Protein AF-A0A564Z7B0-F1 (afdb_monomer_lite)

pLDDT: mean 86.19, std 10.5, range [49.16, 97.81]

Radius of gyration: 35.29 Å; chains: 1; bounding box: 67×43×137 Å

Secondary structure (DSSP, 8-state):
--HHHHHHHHHHHHHHHHHHS----SSHHHHHHHHHHHHHHHHHHHHHHHHHHT---HHHHHHHHHHHHHHHHHHHHHHHHHHHHHHHTHHHHHHHHHHHHHHHHHHHTSGGGS-HHHHHH---HHHHHHHHHHHHHHHHHHHHHHHHHHHHHHHHHHHHHHHHHHHHHHHHHHHHHHH--HHHHHHHHHHHHHHHHHHHS-------

Sequence (208 aa):
MVEGLDATSIQLKDIESEVVEFNVGVSHLALDEERERYTRIRERIESIVDGLNKKETEKGRIQLETAQKLLAAATGNTETLRYLESISCLENIFTDVTKAAIVTAVGLSSEDSISQRVLESKLLTNNVKQCWNYTTQLSNLAAIHLKSAADFHIFNHEITEIRAQASQMKAVSASQIEAFSPEGQIIEASSLNDEMKVRFTPKIKLHD

Foldseek 3Di:
DVVVLVVLVVVLVVLVVVLVVLDFDQALVRLVVVLVVLVVSLVVLVVLLVVLVVDPDPSSVVSNVSSVVSNVSSVVSNVVSVVSNVVNVVVVVCVVVVVVVVVVVVCCVDPPNDDPVDVVPDDCVVVVVVVVVVVVVVVVVVVVVVVVVVVVVVVVVVVVVVVVVVVVVVVVVVVVVVVPDVVVVVVVVVVVVVVVCVVPDDPPPPDD

Organism: Hymenolepis diminuta (NCBI:txid6216)

Structure (mmCIF, N/CA/C/O backbone):
data_AF-A0A564Z7B0-F1
#
_entry.id   AF-A0A564Z7B0-F1
#
loop_
_atom_site.group_PDB
_atom_site.id
_atom_site.type_symbol
_atom_site.label_atom_id
_atom_site.label_alt_id
_atom_site.label_comp_id
_atom_site.label_asym_id
_atom_site.label_entity_id
_atom_site.label_seq_id
_atom_site.pdbx_PDB_ins_code
_atom_site.Cartn_x
_atom_site.Cartn_y
_atom_site.Cartn_z
_atom_site.occupancy
_atom_site.B_iso_or_equiv
_atom_site.auth_seq_id
_atom_site.auth_comp_id
_atom_site.auth_asym_id
_atom_site.auth_atom_id
_atom_site.pdbx_PDB_model_num
ATOM 1 N N . MET A 1 1 ? -37.364 -17.255 22.724 1.00 50.41 1 MET A N 1
ATOM 2 C CA . MET A 1 1 ? -36.789 -15.907 22.469 1.00 50.41 1 MET A CA 1
ATOM 3 C C . MET A 1 1 ? -35.343 -15.751 22.964 1.00 50.41 1 MET A C 1
ATOM 5 O O . MET A 1 1 ? -34.626 -14.941 22.396 1.00 50.41 1 MET A O 1
ATOM 9 N N . VAL A 1 2 ? -34.895 -16.525 23.967 1.00 54.31 2 VAL A N 1
ATOM 10 C CA . VAL A 1 2 ? -33.512 -16.504 24.501 1.00 54.31 2 VAL A CA 1
ATOM 11 C C . VAL A 1 2 ? -32.485 -17.135 23.540 1.00 54.31 2 VAL A C 1
ATOM 13 O O . VAL A 1 2 ? -31.392 -16.598 23.395 1.00 54.31 2 VAL A O 1
ATOM 16 N N . GLU A 1 3 ? -32.865 -18.182 22.797 1.00 58.75 3 GLU A N 1
ATOM 17 C CA . GLU A 1 3 ? -31.991 -18.884 21.830 1.00 58.75 3 GLU A CA 1
ATOM 18 C C . GLU A 1 3 ? -31.426 -17.968 20.733 1.00 58.75 3 GLU A C 1
ATOM 20 O O . GLU A 1 3 ? -30.269 -18.092 20.341 1.00 58.75 3 GLU A O 1
ATOM 25 N N . GLY A 1 4 ? -32.215 -16.991 20.275 1.00 69.12 4 GLY A N 1
ATOM 26 C CA . GLY A 1 4 ? -31.779 -16.044 19.249 1.00 69.12 4 GLY A CA 1
ATOM 27 C C . GLY A 1 4 ? -30.765 -15.010 19.743 1.00 69.12 4 GLY A C 1
ATOM 28 O O . GLY A 1 4 ? -30.085 -14.418 18.919 1.00 69.12 4 GLY A O 1
ATOM 29 N N . LEU A 1 5 ? -30.665 -14.766 21.056 1.00 72.38 5 LEU A N 1
ATOM 30 C CA . LEU A 1 5 ? -29.649 -13.875 21.632 1.00 72.38 5 LEU A CA 1
ATOM 31 C C . LEU A 1 5 ? -28.346 -14.633 21.910 1.00 72.38 5 LEU A C 1
ATOM 33 O O . LEU A 1 5 ? -27.272 -14.062 21.746 1.00 72.38 5 LEU A O 1
ATOM 37 N N . ASP A 1 6 ? -28.414 -15.911 22.288 1.00 78.88 6 ASP A N 1
ATOM 38 C CA . ASP A 1 6 ? -27.211 -16.739 22.453 1.00 78.88 6 ASP A CA 1
ATOM 39 C C . ASP A 1 6 ? -26.513 -16.991 21.111 1.00 78.88 6 ASP A C 1
ATOM 41 O O . ASP A 1 6 ? -25.294 -16.850 21.024 1.00 78.88 6 ASP A O 1
ATOM 45 N N . ALA A 1 7 ? -27.276 -17.231 20.039 1.00 82.69 7 ALA A N 1
ATOM 46 C CA . ALA A 1 7 ? -26.729 -17.327 18.685 1.00 82.69 7 ALA A CA 1
ATOM 47 C C . ALA A 1 7 ? -26.021 -16.030 18.240 1.00 82.69 7 ALA A C 1
ATOM 49 O O . ALA A 1 7 ? -24.914 -16.085 17.706 1.00 82.69 7 ALA A O 1
ATOM 50 N N . THR A 1 8 ? -26.613 -14.858 18.507 1.00 83.50 8 THR A N 1
ATOM 51 C CA . THR A 1 8 ? -25.984 -13.557 18.213 1.00 83.50 8 THR A CA 1
ATOM 52 C C . THR A 1 8 ? -24.710 -13.339 19.028 1.00 83.50 8 THR A C 1
ATOM 54 O O . THR A 1 8 ? -23.737 -12.798 18.514 1.00 83.50 8 THR A O 1
ATOM 57 N N . SER A 1 9 ? -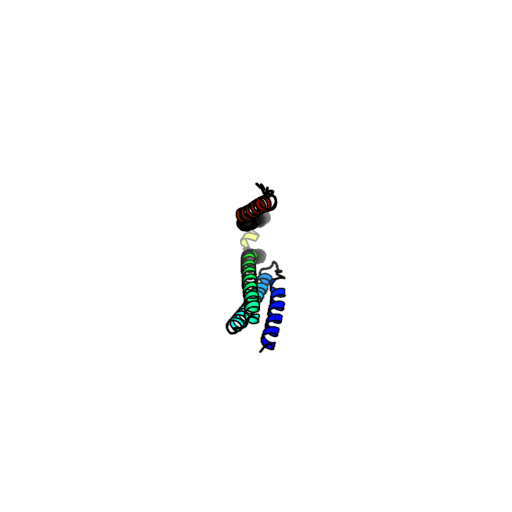24.678 -13.802 20.280 1.00 84.56 9 SER A N 1
ATOM 58 C CA . SER A 1 9 ? -23.483 -13.706 21.122 1.00 84.56 9 SER A CA 1
ATOM 59 C C . SER A 1 9 ? -22.312 -14.523 20.576 1.00 84.56 9 SER A C 1
ATOM 61 O O . SER A 1 9 ? -21.176 -14.063 20.643 1.00 84.56 9 SER A O 1
ATOM 63 N N . ILE A 1 10 ? -22.577 -15.723 20.050 1.00 87.81 10 ILE A N 1
ATOM 64 C CA . ILE A 1 10 ? -21.552 -16.575 19.431 1.00 87.81 10 ILE A CA 1
ATOM 65 C C . ILE A 1 10 ? -21.023 -15.904 18.159 1.00 87.81 10 ILE A C 1
ATOM 67 O O . ILE A 1 10 ? -19.818 -15.744 18.013 1.00 87.81 10 ILE A O 1
ATOM 71 N N . GLN A 1 11 ? -21.920 -15.409 17.300 1.00 88.12 11 GLN A N 1
ATOM 72 C CA . GLN A 1 11 ? -21.533 -14.708 16.070 1.00 88.12 11 GLN A CA 1
ATOM 73 C C . GLN A 1 11 ? -20.674 -13.466 16.332 1.00 88.12 11 GLN A C 1
ATOM 75 O O . GLN A 1 11 ? -19.705 -13.239 15.615 1.00 88.12 11 GLN A O 1
ATOM 80 N N . LEU A 1 12 ? -21.010 -12.667 17.351 1.00 89.06 12 LEU A N 1
ATOM 81 C CA . LEU A 1 12 ? -20.210 -11.497 17.725 1.00 89.06 12 LEU A CA 1
ATOM 82 C C . LEU A 1 12 ? -18.810 -11.894 18.199 1.00 89.06 12 LEU A C 1
ATOM 84 O O . LEU A 1 12 ? -17.856 -11.200 17.876 1.00 89.06 12 LEU A O 1
ATOM 88 N N . LYS A 1 13 ? -18.680 -13.015 18.914 1.00 89.12 13 LYS A N 1
ATOM 89 C CA . LYS A 1 13 ? -17.388 -13.520 19.386 1.00 89.12 13 LYS A CA 1
ATOM 90 C C . LYS A 1 13 ? -16.513 -14.045 18.244 1.00 89.12 13 LYS A C 1
ATOM 92 O O . LYS A 1 13 ? -15.308 -13.812 18.241 1.00 89.12 13 LYS A O 1
ATOM 97 N N . ASP A 1 14 ? -17.118 -14.712 17.264 1.00 88.62 14 ASP A N 1
ATOM 98 C CA . ASP A 1 14 ? -16.404 -15.152 16.061 1.00 88.62 14 ASP A CA 1
ATOM 99 C C . ASP A 1 14 ? -15.895 -13.937 15.271 1.00 88.62 14 ASP A C 1
ATOM 101 O O . ASP A 1 14 ? -14.720 -13.869 14.920 1.00 88.62 14 ASP A O 1
ATOM 105 N N . ILE A 1 15 ? -16.754 -12.930 15.073 1.00 89.00 15 ILE A N 1
ATOM 106 C CA . ILE A 1 15 ? -16.385 -11.673 14.406 1.00 89.00 15 ILE A CA 1
ATOM 107 C C . ILE A 1 15 ? -15.300 -10.924 15.186 1.00 89.00 15 ILE A C 1
ATOM 109 O O . ILE A 1 15 ? -14.385 -10.377 14.580 1.00 89.00 15 ILE A O 1
ATOM 113 N N . GLU A 1 16 ? -15.382 -10.893 16.515 1.00 89.75 16 GLU A N 1
ATOM 114 C CA . GLU A 1 16 ? -14.358 -10.287 17.366 1.00 89.75 16 GLU A CA 1
ATOM 115 C C . GLU A 1 16 ? -12.986 -10.915 17.112 1.00 89.75 16 GLU A C 1
ATOM 117 O O . GLU A 1 16 ? -12.023 -10.183 16.896 1.00 89.75 16 GLU A O 1
ATOM 122 N N . SER A 1 17 ? -12.904 -12.247 17.035 1.00 86.38 17 SER A N 1
ATOM 123 C CA . SER A 1 17 ? -11.655 -12.930 16.681 1.00 86.38 17 SER A CA 1
ATOM 124 C C . SER A 1 17 ? -11.138 -12.493 15.307 1.00 86.38 17 SER A C 1
ATOM 126 O O . SER A 1 17 ? -9.951 -12.211 15.162 1.00 86.38 17 SER A O 1
ATOM 128 N N . GLU A 1 18 ? -12.021 -12.391 14.309 1.00 85.69 18 GLU A N 1
ATOM 129 C CA . GLU A 1 18 ? -11.650 -11.992 12.946 1.00 85.69 18 GLU A CA 1
ATOM 130 C C . GLU A 1 18 ? -11.160 -10.536 12.845 1.00 85.69 18 GLU A C 1
ATOM 132 O O . GLU A 1 18 ? -10.259 -10.251 12.057 1.00 85.69 18 GLU A O 1
ATOM 137 N N . VAL A 1 19 ? -11.755 -9.619 13.615 1.00 85.44 19 VAL A N 1
ATOM 138 C CA . VAL A 1 19 ? -11.431 -8.181 13.604 1.00 85.44 19 VAL A CA 1
ATOM 139 C C . VAL A 1 19 ? -10.173 -7.878 14.422 1.00 85.44 19 VAL A C 1
ATOM 141 O O . VAL A 1 19 ? -9.421 -6.966 14.078 1.00 85.44 19 VAL A O 1
ATOM 144 N N . VAL A 1 20 ? -9.936 -8.626 15.503 1.00 80.00 20 VAL A N 1
ATOM 145 C CA . VAL A 1 20 ? -8.789 -8.416 16.401 1.00 80.00 20 VAL A CA 1
ATOM 146 C C . VAL A 1 20 ? -7.495 -8.989 15.824 1.00 80.00 20 VAL A C 1
ATOM 148 O O . VAL A 1 20 ? -6.441 -8.384 16.003 1.00 80.00 20 VAL A O 1
ATOM 151 N N . GLU A 1 21 ? -7.544 -10.107 15.096 1.00 77.81 21 GLU A N 1
ATOM 152 C CA . GLU A 1 21 ? -6.363 -10.739 14.481 1.00 77.81 21 GLU A CA 1
ATOM 153 C C . GLU A 1 21 ? -5.873 -10.000 13.215 1.00 77.81 21 GLU A C 1
ATOM 155 O O . GLU A 1 21 ? -5.394 -10.621 12.273 1.00 77.81 21 GLU A O 1
ATOM 160 N N . PHE A 1 22 ? -6.005 -8.668 13.163 1.00 76.25 22 PHE A N 1
ATOM 161 C CA . PHE A 1 22 ? -5.695 -7.829 12.002 1.00 76.25 22 PHE A CA 1
ATOM 162 C C . PHE A 1 22 ? -4.256 -8.046 11.499 1.00 76.25 22 PHE A C 1
ATOM 164 O O . PHE A 1 22 ? -3.298 -7.449 11.990 1.00 76.25 22 PHE A O 1
ATOM 171 N N . ASN A 1 23 ? -4.121 -8.916 10.500 1.00 77.12 23 ASN A N 1
ATOM 172 C CA . ASN A 1 23 ? -2.881 -9.263 9.829 1.00 77.12 23 ASN A CA 1
ATOM 173 C C . ASN A 1 23 ? -3.136 -9.201 8.327 1.00 77.12 23 ASN A C 1
ATOM 175 O O . ASN A 1 23 ? -4.092 -9.797 7.833 1.00 77.12 23 ASN A O 1
ATOM 179 N N . VAL A 1 24 ? -2.309 -8.445 7.615 1.00 81.88 24 VAL A N 1
ATOM 180 C CA . VAL A 1 24 ? -2.562 -8.086 6.220 1.00 81.88 24 VAL A CA 1
ATOM 181 C C . VAL A 1 24 ? -1.335 -8.389 5.377 1.00 81.88 24 VAL A C 1
ATOM 183 O O . VAL A 1 24 ? -0.196 -8.197 5.808 1.00 81.88 24 VAL A O 1
ATOM 186 N N . GLY A 1 25 ? -1.569 -8.892 4.167 1.00 83.50 25 GLY A N 1
ATOM 187 C CA . GLY A 1 25 ? -0.507 -9.058 3.182 1.00 83.50 25 GLY A CA 1
ATOM 188 C C . GLY A 1 25 ? 0.048 -7.710 2.717 1.00 83.50 25 GLY A C 1
ATOM 189 O O . GLY A 1 25 ? -0.529 -6.656 2.968 1.00 83.50 25 GLY A O 1
ATOM 190 N N . VAL A 1 26 ? 1.189 -7.750 2.029 1.00 84.75 26 VAL A N 1
ATOM 191 C CA . VAL A 1 26 ? 1.897 -6.535 1.582 1.00 84.75 26 VAL A CA 1
ATOM 192 C C . VAL A 1 26 ? 1.662 -6.186 0.114 1.00 84.75 26 VAL A C 1
ATOM 194 O O . VAL A 1 26 ? 1.950 -5.061 -0.279 1.00 84.75 26 VAL A O 1
ATOM 197 N N . SER A 1 27 ? 1.163 -7.131 -0.689 1.00 88.19 27 SER A N 1
ATOM 198 C CA . SER A 1 27 ? 0.889 -6.899 -2.109 1.00 88.19 27 SER A CA 1
ATOM 199 C C . SER A 1 27 ? -0.466 -6.238 -2.321 1.00 88.19 27 SER A C 1
ATOM 201 O O . SER A 1 27 ? -1.387 -6.428 -1.523 1.00 88.19 27 SER A O 1
ATOM 203 N N . HIS A 1 28 ? -0.620 -5.530 -3.441 1.00 88.25 28 HIS A N 1
ATOM 204 C CA . HIS A 1 28 ? -1.887 -4.904 -3.821 1.00 88.25 28 HIS A CA 1
ATOM 205 C C . HIS A 1 28 ? -3.040 -5.913 -3.839 1.00 88.25 28 HIS A C 1
ATOM 207 O O . HIS A 1 28 ? -4.104 -5.655 -3.287 1.00 88.25 28 HIS A O 1
ATOM 213 N N . LEU A 1 29 ? -2.810 -7.097 -4.417 1.00 88.81 29 LEU A N 1
ATOM 214 C CA . LEU A 1 29 ? -3.817 -8.158 -4.473 1.00 88.81 29 LEU A CA 1
ATOM 215 C C . LEU A 1 29 ? -4.217 -8.647 -3.074 1.00 88.81 29 LEU A C 1
ATOM 217 O O . LEU A 1 29 ? -5.402 -8.789 -2.799 1.00 88.81 29 LEU A O 1
ATOM 221 N N . ALA A 1 30 ? -3.247 -8.873 -2.183 1.00 89.50 30 ALA A N 1
ATOM 222 C CA . ALA A 1 30 ? -3.545 -9.344 -0.832 1.00 89.50 30 ALA A CA 1
ATOM 223 C C . ALA A 1 30 ? -4.321 -8.294 -0.018 1.00 89.50 30 ALA A C 1
ATOM 225 O O . ALA A 1 30 ? -5.204 -8.639 0.764 1.00 89.50 30 ALA A O 1
ATOM 226 N N . LEU A 1 31 ? -4.016 -7.007 -0.212 1.00 90.69 31 LEU A N 1
ATOM 227 C CA . LEU A 1 31 ? -4.752 -5.915 0.422 1.00 90.69 31 LEU A CA 1
ATOM 228 C C . LEU A 1 31 ? -6.179 -5.793 -0.126 1.00 90.69 31 LEU A C 1
ATOM 230 O O . LEU A 1 31 ? -7.104 -5.577 0.657 1.00 90.69 31 LEU A O 1
ATOM 234 N N . ASP A 1 32 ? -6.383 -5.974 -1.431 1.00 87.62 32 ASP A N 1
ATOM 235 C CA . ASP A 1 32 ? -7.720 -5.996 -2.034 1.00 87.62 32 ASP A CA 1
ATOM 236 C C . ASP A 1 32 ? -8.569 -7.167 -1.520 1.00 87.62 32 ASP A C 1
ATOM 238 O O . ASP A 1 32 ? -9.723 -6.968 -1.132 1.00 87.62 32 ASP A O 1
ATOM 242 N N . GLU A 1 33 ? -7.992 -8.367 -1.430 1.00 89.50 33 GLU A N 1
ATOM 243 C CA . GLU A 1 33 ? -8.661 -9.550 -0.872 1.00 89.50 33 GLU A CA 1
ATOM 244 C C . GLU A 1 33 ? -9.095 -9.322 0.588 1.00 89.50 33 GLU A C 1
ATOM 246 O O . GLU A 1 33 ? -10.242 -9.610 0.961 1.00 89.50 33 GLU A O 1
ATOM 251 N N . GLU A 1 34 ? -8.222 -8.735 1.413 1.00 90.12 34 GLU A N 1
ATOM 252 C CA . GLU A 1 34 ? -8.567 -8.381 2.792 1.00 90.12 34 GLU A CA 1
ATOM 253 C C . GLU A 1 34 ? -9.640 -7.285 2.856 1.00 90.12 34 GLU A C 1
ATOM 255 O O . GLU A 1 34 ? -10.537 -7.350 3.699 1.00 90.12 34 GLU A O 1
ATOM 260 N N . ARG A 1 35 ? -9.652 -6.306 1.944 1.00 87.88 35 ARG A N 1
ATOM 261 C CA . ARG A 1 35 ? -10.723 -5.291 1.891 1.00 87.88 35 ARG A CA 1
ATOM 262 C C . ARG A 1 35 ? -12.083 -5.897 1.572 1.00 87.88 35 ARG A C 1
ATOM 264 O O . ARG A 1 35 ? -13.082 -5.528 2.200 1.00 87.88 35 ARG A O 1
ATOM 271 N N . GLU A 1 36 ? -12.150 -6.827 0.626 1.00 89.38 36 GLU A N 1
ATOM 272 C CA . GLU A 1 36 ? -13.388 -7.550 0.321 1.00 89.38 36 GLU A CA 1
ATOM 273 C C . GLU A 1 36 ? -13.851 -8.396 1.511 1.00 89.38 36 GLU A 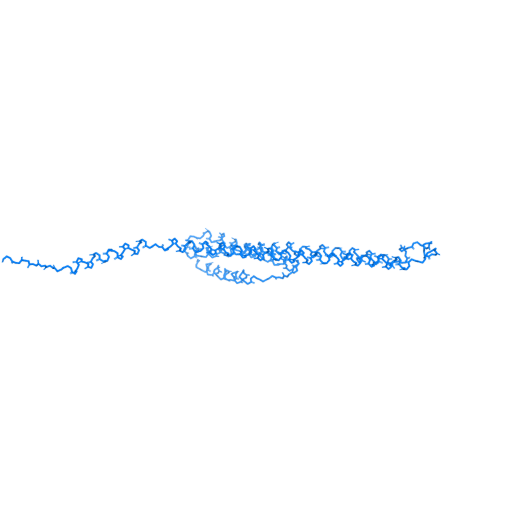C 1
ATOM 275 O O . GLU A 1 36 ? -15.047 -8.486 1.812 1.00 89.38 36 GLU A O 1
ATOM 280 N N . ARG A 1 37 ? -12.909 -9.010 2.232 1.00 89.88 37 ARG A N 1
ATOM 281 C CA . ARG A 1 37 ? -13.198 -9.722 3.478 1.00 89.88 37 ARG A CA 1
ATOM 282 C C . ARG A 1 37 ? -13.768 -8.782 4.547 1.00 89.88 37 ARG A C 1
ATOM 284 O O . ARG A 1 37 ? -14.839 -9.069 5.083 1.00 89.88 37 ARG A O 1
ATOM 291 N N . TYR A 1 38 ? -13.129 -7.643 4.807 1.00 89.81 38 TYR A N 1
ATOM 292 C CA . TYR A 1 38 ? -13.594 -6.662 5.793 1.00 89.81 38 TYR A CA 1
ATOM 293 C C . TYR A 1 38 ? -14.923 -6.001 5.410 1.00 89.81 38 TYR A C 1
ATOM 295 O O . TYR A 1 38 ? -15.730 -5.707 6.290 1.00 89.81 38 TYR A O 1
ATOM 303 N N . THR A 1 39 ? -15.210 -5.848 4.115 1.00 90.19 39 THR A N 1
ATOM 304 C CA . THR A 1 39 ? -16.525 -5.392 3.632 1.00 90.19 39 THR A CA 1
ATOM 305 C C . THR A 1 39 ? -17.626 -6.367 4.050 1.00 90.19 39 THR A C 1
ATOM 307 O O . THR A 1 39 ? -18.604 -5.955 4.673 1.00 90.19 39 THR A O 1
ATOM 310 N N . ARG A 1 40 ? -17.418 -7.674 3.833 1.00 91.12 40 ARG A N 1
ATOM 311 C CA . ARG A 1 40 ? -18.360 -8.725 4.259 1.00 91.12 40 ARG A CA 1
ATOM 312 C C . ARG A 1 40 ? -18.519 -8.793 5.779 1.00 91.12 40 ARG A C 1
ATOM 314 O O . ARG A 1 40 ? -19.625 -8.998 6.275 1.00 91.12 40 ARG A O 1
ATOM 321 N N . ILE A 1 41 ? -17.430 -8.631 6.535 1.00 91.00 41 ILE A N 1
ATOM 322 C CA . ILE A 1 41 ? -17.484 -8.585 8.006 1.00 91.00 41 ILE A CA 1
ATOM 323 C C . ILE A 1 41 ? -18.324 -7.390 8.468 1.00 91.00 41 ILE A C 1
ATOM 325 O O . ILE A 1 41 ? -19.182 -7.548 9.337 1.00 91.00 41 ILE A O 1
ATOM 329 N N . ARG A 1 42 ? -18.135 -6.213 7.863 1.00 91.88 42 ARG A N 1
ATOM 330 C CA . ARG A 1 42 ? -18.882 -5.006 8.227 1.00 91.88 42 ARG A CA 1
ATOM 331 C C . ARG A 1 42 ? -20.377 -5.156 7.956 1.00 91.88 42 ARG A C 1
ATOM 333 O O . ARG A 1 42 ? -21.170 -4.908 8.858 1.00 91.88 42 ARG A O 1
ATOM 340 N N . GLU A 1 43 ? -20.750 -5.662 6.783 1.00 92.25 43 GLU A N 1
ATOM 341 C CA . GLU A 1 43 ? -22.148 -5.955 6.431 1.00 92.25 43 GLU A CA 1
ATOM 342 C C . GLU A 1 43 ? -22.798 -6.942 7.419 1.00 92.25 43 GLU A C 1
ATOM 344 O O . GLU A 1 43 ? -23.946 -6.760 7.834 1.00 92.25 43 GLU A O 1
ATOM 349 N N . ARG A 1 44 ? -22.054 -7.969 7.865 1.00 92.31 44 ARG A N 1
ATOM 350 C CA . ARG A 1 44 ? -22.520 -8.904 8.908 1.00 92.31 44 ARG A CA 1
ATOM 351 C C . ARG A 1 44 ? -22.777 -8.187 10.236 1.00 92.31 44 ARG A C 1
ATOM 353 O O . ARG A 1 44 ? -23.808 -8.436 10.858 1.00 92.31 44 ARG A O 1
ATOM 360 N N . ILE A 1 45 ? -21.873 -7.304 10.670 1.00 91.00 45 ILE A N 1
ATOM 361 C CA . ILE A 1 45 ? -22.035 -6.534 11.915 1.00 91.00 45 ILE A CA 1
ATOM 362 C C . ILE A 1 45 ? -23.226 -5.574 11.808 1.00 91.00 45 ILE A C 1
ATOM 364 O O . ILE A 1 45 ? -24.050 -5.534 12.720 1.00 91.00 45 ILE A O 1
ATOM 368 N N . GLU A 1 46 ? -23.355 -4.846 10.697 1.00 91.81 46 GLU A N 1
ATOM 369 C CA . GLU A 1 46 ? -24.467 -3.923 10.430 1.00 91.81 46 GLU A CA 1
ATOM 370 C C . GLU A 1 46 ? -25.819 -4.656 10.499 1.00 91.81 46 GLU A C 1
ATOM 372 O O . GLU A 1 46 ? -26.731 -4.222 11.206 1.00 91.81 46 GLU A O 1
ATOM 377 N N . SER A 1 47 ? -25.921 -5.846 9.894 1.00 91.25 47 SER A N 1
ATOM 378 C CA . SER A 1 47 ? -27.127 -6.676 9.996 1.00 91.25 47 SER A CA 1
ATOM 379 C C . SER A 1 47 ? -27.440 -7.115 11.434 1.00 91.25 47 SER A C 1
ATOM 381 O O . SER A 1 47 ? -28.617 -7.231 11.794 1.00 91.25 47 SER A O 1
ATOM 383 N N . ILE A 1 48 ? -26.422 -7.394 12.256 1.00 88.88 48 ILE A N 1
ATOM 384 C CA . ILE A 1 48 ? -26.603 -7.748 13.671 1.00 88.88 48 ILE A CA 1
ATOM 385 C C . ILE A 1 48 ? -27.083 -6.527 14.466 1.00 88.88 48 ILE A C 1
ATOM 387 O O . ILE A 1 48 ? -28.026 -6.649 15.251 1.00 88.88 48 ILE A O 1
ATOM 391 N N . VAL A 1 49 ? -26.491 -5.352 14.232 1.00 89.25 49 VAL A N 1
ATOM 392 C CA . VAL A 1 49 ? -26.894 -4.078 14.850 1.00 89.25 49 VAL A CA 1
ATOM 393 C C . VAL A 1 49 ? -28.365 -3.775 14.552 1.00 89.25 49 VAL A C 1
ATOM 395 O O . VAL A 1 49 ? -29.141 -3.530 15.478 1.00 89.25 49 VAL A O 1
ATOM 398 N N . ASP A 1 50 ? -28.789 -3.892 13.294 1.00 87.94 50 ASP A N 1
ATOM 399 C CA . ASP A 1 50 ? -30.183 -3.674 12.888 1.00 87.94 50 ASP A CA 1
ATOM 400 C C . ASP A 1 50 ? -31.154 -4.685 13.509 1.00 87.94 50 ASP A C 1
ATOM 402 O O . ASP A 1 50 ? -32.293 -4.351 13.854 1.00 87.94 50 ASP A O 1
ATOM 406 N N . GLY A 1 51 ? -30.718 -5.938 13.664 1.00 85.44 51 GLY A N 1
ATOM 407 C CA . GLY A 1 51 ? -31.488 -6.987 14.329 1.00 85.44 51 GLY A CA 1
ATOM 408 C C . GLY A 1 51 ? -31.630 -6.772 15.839 1.00 85.44 51 GLY A C 1
ATOM 409 O O . GLY A 1 51 ? -32.662 -7.128 16.414 1.00 85.44 51 GLY A O 1
ATOM 410 N N . LEU A 1 52 ? -30.617 -6.185 16.482 1.00 84.62 52 LEU A N 1
ATOM 411 C CA . LEU A 1 52 ? -30.591 -5.896 17.918 1.00 84.62 52 LEU A CA 1
ATOM 412 C C . LEU A 1 52 ? -31.336 -4.605 18.272 1.00 84.62 52 LEU A C 1
ATOM 414 O O . LEU A 1 52 ? -32.050 -4.594 19.271 1.00 84.62 52 LEU A O 1
ATOM 418 N N . ASN A 1 53 ? -31.279 -3.573 17.425 1.00 80.88 53 ASN A N 1
ATOM 419 C CA . ASN A 1 53 ? -32.051 -2.331 17.588 1.00 80.88 53 ASN A CA 1
ATOM 420 C C . ASN A 1 53 ? -33.570 -2.569 17.672 1.00 80.88 53 ASN A C 1
ATOM 422 O O . ASN A 1 53 ? -34.301 -1.762 18.237 1.00 80.88 53 ASN A O 1
ATOM 426 N N . LYS A 1 54 ? -34.055 -3.693 17.137 1.00 78.38 54 LYS A N 1
ATOM 427 C CA . LYS A 1 54 ? -35.470 -4.096 17.177 1.00 78.38 54 LYS A CA 1
ATOM 428 C C . LYS A 1 54 ? -35.868 -4.826 18.470 1.00 78.38 54 LYS A C 1
ATOM 430 O O . LYS A 1 54 ? -37.027 -5.215 18.600 1.00 78.38 54 LYS A O 1
ATOM 435 N N . LYS A 1 55 ? -34.937 -5.072 19.404 1.00 73.19 55 LYS A N 1
ATOM 436 C CA . LYS A 1 55 ? -35.163 -5.870 20.623 1.00 73.19 55 LYS A CA 1
ATOM 437 C C . LYS A 1 55 ? -34.959 -5.032 21.891 1.00 73.19 55 LYS A C 1
ATOM 439 O O . LYS A 1 55 ? -33.832 -4.728 22.266 1.00 73.19 55 LYS A O 1
ATOM 444 N N . GLU A 1 56 ? -36.034 -4.770 22.630 1.00 71.06 56 GLU A N 1
ATOM 445 C CA . GLU A 1 56 ? -35.993 -4.077 23.929 1.00 71.06 56 GLU A CA 1
ATOM 446 C C . GLU A 1 56 ? -35.700 -5.048 25.086 1.00 71.06 56 GLU A C 1
ATOM 448 O O . GLU A 1 56 ? -36.555 -5.359 25.911 1.00 71.06 56 GLU A O 1
ATOM 453 N N . THR A 1 57 ? -34.484 -5.594 25.139 1.00 80.19 57 THR A N 1
ATOM 454 C CA . THR A 1 57 ? -34.041 -6.414 26.282 1.00 80.19 57 THR A CA 1
ATOM 455 C C . THR A 1 57 ? -32.679 -5.951 26.773 1.00 80.19 57 THR A C 1
ATOM 457 O O . THR A 1 57 ? -31.834 -5.579 25.962 1.00 80.19 57 THR A O 1
ATOM 460 N N . GLU A 1 58 ? -32.427 -6.036 28.081 1.00 78.62 58 GLU A N 1
ATOM 461 C CA . GLU A 1 58 ? -31.138 -5.637 28.672 1.00 78.62 58 GLU A CA 1
ATOM 462 C C . GLU A 1 58 ? -29.959 -6.423 28.070 1.00 78.62 58 GLU A C 1
ATOM 464 O O . GLU A 1 58 ? -28.940 -5.853 27.688 1.00 78.62 58 GLU A O 1
ATOM 469 N N . LYS A 1 59 ? -30.139 -7.735 27.858 1.00 79.81 59 LYS A N 1
ATOM 470 C CA . LYS A 1 59 ? -29.155 -8.585 27.166 1.00 79.81 59 LYS A CA 1
ATOM 471 C C . LYS A 1 59 ? -28.927 -8.142 25.712 1.00 79.81 59 LYS A C 1
ATOM 473 O O . LYS A 1 59 ? -27.797 -8.182 25.236 1.00 79.81 59 LYS A O 1
ATOM 478 N N . GLY A 1 60 ? -29.977 -7.694 25.021 1.00 80.75 60 GLY A N 1
ATOM 479 C CA . GLY A 1 60 ? -29.881 -7.120 23.677 1.00 80.75 60 GLY A CA 1
ATOM 480 C C . GLY A 1 60 ? -29.124 -5.790 23.646 1.00 80.75 60 GLY A C 1
ATOM 481 O O . GLY A 1 60 ? -28.346 -5.570 22.725 1.00 80.75 60 GLY A O 1
ATOM 482 N N . ARG A 1 61 ? -29.273 -4.947 24.679 1.00 83.56 61 ARG A N 1
ATOM 483 C CA . ARG A 1 61 ? -28.515 -3.692 24.844 1.00 83.56 61 ARG A CA 1
ATOM 484 C C . ARG A 1 61 ? -27.012 -3.936 24.965 1.00 83.56 61 ARG A C 1
ATOM 486 O O . ARG A 1 61 ? -26.241 -3.285 24.270 1.00 83.56 61 ARG A O 1
ATOM 493 N N . ILE A 1 62 ? -26.608 -4.903 25.792 1.00 85.12 62 ILE A N 1
ATOM 494 C CA . ILE A 1 62 ? -25.192 -5.279 25.952 1.00 85.12 62 ILE A CA 1
ATOM 495 C C . ILE A 1 62 ? -24.618 -5.775 24.617 1.00 85.12 62 ILE A C 1
ATOM 497 O O . ILE A 1 62 ? -23.554 -5.337 24.191 1.00 85.12 62 ILE A O 1
ATOM 501 N N . GLN A 1 63 ? -25.345 -6.652 23.920 1.00 85.81 63 GLN A N 1
ATOM 502 C CA . GLN A 1 63 ? -24.920 -7.172 22.616 1.00 85.81 63 GLN A CA 1
ATOM 503 C C . GLN A 1 63 ? -24.847 -6.084 21.542 1.00 85.81 63 GLN A C 1
ATOM 505 O O . GLN A 1 63 ? -23.965 -6.131 20.687 1.00 85.81 63 GLN A O 1
ATOM 510 N N . LEU A 1 64 ? -25.749 -5.102 21.588 1.00 88.00 64 LEU A N 1
ATOM 511 C CA . LEU A 1 64 ? -25.746 -3.962 20.678 1.00 88.00 64 LEU A CA 1
ATOM 512 C C . LEU A 1 64 ? -24.500 -3.099 20.890 1.00 88.00 64 LEU A C 1
ATOM 514 O O . LEU A 1 64 ? -23.853 -2.722 19.918 1.00 88.00 64 LEU A O 1
ATOM 518 N N . GLU A 1 65 ? -24.130 -2.837 22.144 1.00 89.06 65 GLU A N 1
ATOM 519 C CA . GLU A 1 65 ? -22.907 -2.101 22.471 1.00 89.06 65 GLU A CA 1
ATOM 520 C C . GLU A 1 65 ? -21.656 -2.847 21.977 1.00 89.06 65 GLU A C 1
ATOM 522 O O . GLU A 1 65 ? -20.771 -2.242 21.369 1.00 89.06 65 GLU A O 1
ATOM 527 N N . THR A 1 66 ? -21.593 -4.171 22.166 1.00 89.56 66 THR A N 1
ATOM 528 C CA . THR A 1 66 ? -20.511 -5.005 21.614 1.00 89.56 66 THR A CA 1
ATOM 529 C C . THR A 1 66 ? -20.465 -4.927 20.089 1.00 89.56 66 THR A C 1
ATOM 531 O O . THR A 1 66 ? -19.399 -4.701 19.521 1.00 89.56 66 THR A O 1
ATOM 534 N N . ALA A 1 67 ? -21.609 -5.058 19.414 1.00 90.44 67 ALA A N 1
ATOM 535 C CA . ALA A 1 67 ? -21.689 -4.976 17.959 1.00 90.44 67 ALA A CA 1
ATOM 536 C C . ALA A 1 67 ? -21.231 -3.605 17.431 1.00 90.44 67 ALA A C 1
ATOM 538 O O . ALA A 1 67 ? -20.493 -3.539 16.453 1.00 90.44 67 ALA A O 1
ATOM 539 N N . GLN A 1 68 ? -21.593 -2.510 18.107 1.00 91.69 68 GLN A N 1
ATOM 540 C CA . GLN A 1 68 ? -21.146 -1.159 17.754 1.00 91.69 68 GLN A CA 1
ATOM 541 C C . GLN A 1 68 ? -19.633 -0.973 17.938 1.00 91.69 68 GLN A C 1
ATOM 543 O O . GLN A 1 68 ? -18.987 -0.363 17.086 1.00 91.69 68 GLN A O 1
ATOM 548 N N . LYS A 1 69 ? -19.045 -1.529 19.006 1.00 92.56 69 LYS A N 1
ATOM 549 C CA . LYS A 1 69 ? -17.584 -1.525 19.206 1.00 92.56 69 LYS A CA 1
ATOM 550 C C . LYS A 1 69 ? -16.864 -2.291 18.097 1.00 92.56 69 LYS A C 1
ATOM 552 O O . LYS A 1 69 ? -15.885 -1.789 17.552 1.00 92.56 69 LYS A O 1
ATOM 557 N N . LEU A 1 70 ? -17.379 -3.463 17.723 1.00 92.38 70 LEU A N 1
ATOM 558 C CA . LEU A 1 70 ? -16.838 -4.248 16.610 1.00 92.38 70 LEU A CA 1
ATOM 559 C C . LEU A 1 70 ? -16.984 -3.521 15.272 1.00 92.38 70 LEU A C 1
ATOM 561 O O . LEU A 1 70 ? -16.060 -3.555 14.466 1.00 92.38 70 LEU A O 1
ATOM 565 N N . LEU A 1 71 ? -18.097 -2.818 15.048 1.00 92.44 71 LEU A N 1
ATOM 566 C CA . LEU A 1 71 ? -18.298 -2.011 13.845 1.00 92.44 71 LEU A CA 1
ATOM 567 C C . LEU A 1 71 ? -17.264 -0.883 13.743 1.00 92.44 71 LEU A C 1
ATOM 569 O O . LEU A 1 71 ? -16.691 -0.665 12.675 1.00 92.44 71 LEU A O 1
ATOM 573 N N . ALA A 1 72 ? -17.001 -0.188 14.851 1.00 91.94 72 ALA A N 1
ATOM 574 C CA . ALA A 1 72 ? -15.979 0.851 14.911 1.00 91.94 72 ALA A CA 1
ATOM 575 C C . ALA A 1 72 ? -14.578 0.277 14.636 1.00 91.94 72 ALA A C 1
ATOM 577 O O . ALA A 1 72 ? -13.842 0.832 13.822 1.00 91.94 72 ALA A O 1
ATOM 578 N N . ALA A 1 73 ? -14.240 -0.868 15.237 1.00 91.56 73 ALA A N 1
ATOM 579 C CA . ALA A 1 73 ? -12.969 -1.549 14.994 1.00 91.56 73 ALA A CA 1
ATOM 580 C C . ALA A 1 73 ? -12.817 -2.002 13.528 1.00 91.56 73 ALA A C 1
ATOM 582 O O . ALA A 1 73 ? -11.812 -1.703 12.890 1.00 91.56 73 ALA A O 1
ATOM 583 N N . ALA A 1 74 ? -13.842 -2.634 12.948 1.00 91.00 74 ALA A N 1
ATOM 584 C CA . ALA A 1 74 ? -13.840 -3.049 11.543 1.00 91.00 74 ALA A CA 1
ATOM 585 C C . ALA A 1 74 ? -13.746 -1.853 10.573 1.00 91.00 74 ALA A C 1
ATOM 587 O O . ALA A 1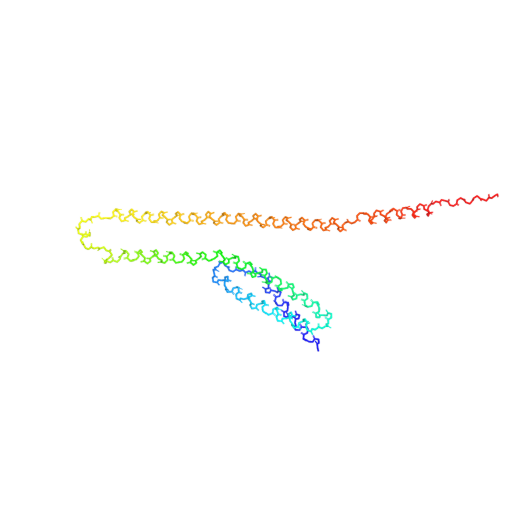 74 ? -13.124 -1.952 9.511 1.00 91.00 74 ALA A O 1
ATOM 588 N N . THR A 1 75 ? -14.333 -0.710 10.941 1.00 91.12 75 THR A N 1
ATOM 589 C CA . THR A 1 75 ? -14.201 0.545 10.187 1.00 91.12 75 THR A CA 1
ATOM 590 C C . THR A 1 75 ? -12.760 1.049 10.222 1.00 91.12 75 THR A C 1
ATOM 592 O O . THR A 1 75 ? -12.202 1.316 9.161 1.00 91.12 75 THR A O 1
ATOM 595 N N . GLY A 1 76 ? -12.129 1.078 11.402 1.00 91.31 76 GLY A N 1
ATOM 596 C CA . GLY A 1 76 ? -10.710 1.419 11.543 1.00 91.31 76 GLY A CA 1
ATOM 597 C C . GLY A 1 76 ? -9.804 0.510 10.706 1.00 91.31 76 GLY A C 1
ATOM 598 O O . GLY A 1 76 ? -8.995 1.001 9.926 1.00 91.31 76 GLY A O 1
ATOM 599 N N . ASN A 1 77 ? -10.020 -0.808 10.755 1.00 91.75 77 ASN A N 1
ATOM 600 C CA . ASN A 1 77 ? -9.275 -1.771 9.935 1.00 91.75 77 ASN A CA 1
ATOM 601 C C . ASN A 1 77 ? -9.445 -1.505 8.426 1.00 91.75 77 ASN A C 1
ATOM 603 O O . ASN A 1 77 ? -8.486 -1.596 7.660 1.00 91.75 77 ASN A O 1
ATOM 607 N N . THR A 1 78 ? -10.649 -1.122 7.989 1.00 90.75 78 THR A N 1
ATOM 608 C CA . THR A 1 78 ? -10.918 -0.753 6.587 1.00 90.75 78 THR A CA 1
ATOM 609 C C . THR A 1 78 ? -10.161 0.515 6.174 1.00 90.75 78 THR A C 1
ATOM 611 O O . THR A 1 78 ? -9.664 0.605 5.049 1.00 90.75 78 THR A O 1
ATOM 614 N N . GLU A 1 79 ? -10.068 1.508 7.059 1.00 91.19 79 GLU A N 1
ATOM 615 C CA . GLU A 1 79 ? -9.294 2.730 6.821 1.00 91.19 79 GLU A CA 1
ATOM 616 C C . GLU A 1 79 ? -7.794 2.437 6.736 1.00 91.19 79 GLU A C 1
ATOM 618 O O . GLU A 1 79 ? -7.132 2.922 5.815 1.00 91.19 79 GLU A O 1
ATOM 623 N N . THR A 1 80 ? -7.277 1.577 7.618 1.00 91.50 80 THR A N 1
ATOM 624 C CA . THR A 1 80 ? -5.889 1.102 7.566 1.00 91.50 80 THR A CA 1
ATOM 625 C C . THR A 1 80 ? -5.591 0.384 6.253 1.00 91.50 80 THR A C 1
ATOM 627 O O . THR A 1 80 ? -4.597 0.697 5.600 1.00 91.50 80 THR A O 1
ATOM 630 N N . LEU A 1 81 ? -6.468 -0.521 5.808 1.00 91.81 81 LEU A N 1
ATOM 631 C CA . LEU A 1 81 ? -6.310 -1.211 4.525 1.00 91.81 81 LEU A CA 1
ATOM 632 C C . LEU A 1 81 ? -6.266 -0.236 3.343 1.00 91.81 81 LEU A C 1
ATOM 634 O O . LEU A 1 81 ? -5.411 -0.372 2.474 1.00 91.81 81 LEU A O 1
ATOM 638 N N . ARG A 1 82 ? -7.133 0.784 3.329 1.00 89.94 82 ARG A N 1
ATOM 639 C CA . ARG A 1 82 ? -7.126 1.820 2.283 1.00 89.94 82 ARG A CA 1
ATOM 640 C C . ARG A 1 82 ? -5.833 2.642 2.292 1.00 89.94 82 ARG A C 1
ATOM 642 O O . ARG A 1 82 ? -5.333 3.028 1.236 1.00 89.94 82 ARG A O 1
ATOM 649 N N . TYR A 1 83 ? -5.287 2.927 3.472 1.00 91.94 83 TYR A N 1
ATOM 650 C CA . TYR A 1 83 ? -3.993 3.596 3.577 1.00 91.94 83 TYR A CA 1
ATOM 651 C C . TYR A 1 83 ? -2.869 2.735 2.985 1.00 91.94 83 TYR A C 1
ATOM 653 O O . TYR A 1 83 ? -2.103 3.226 2.156 1.00 91.94 83 TYR A O 1
ATOM 661 N N . LEU A 1 84 ? -2.804 1.448 3.332 1.00 92.75 84 LEU A N 1
ATOM 662 C CA . LEU A 1 84 ? -1.797 0.526 2.793 1.00 92.75 84 LEU A CA 1
ATOM 663 C C . LEU A 1 84 ? -1.950 0.320 1.278 1.00 92.75 84 LEU A C 1
ATOM 665 O O . LEU A 1 84 ? -0.955 0.310 0.553 1.00 92.75 84 LEU A O 1
ATOM 669 N N . GLU A 1 85 ? -3.187 0.250 0.782 1.00 88.00 85 GLU A N 1
ATOM 670 C CA . GLU A 1 85 ? -3.499 0.169 -0.649 1.00 88.00 85 GLU A CA 1
ATOM 671 C C . GLU A 1 85 ? -2.881 1.342 -1.417 1.00 88.00 85 GLU A C 1
ATOM 673 O O . GLU A 1 85 ? -2.265 1.141 -2.465 1.00 88.00 85 GLU A O 1
ATOM 678 N N . SER A 1 86 ? -2.960 2.559 -0.863 1.00 88.50 86 SER A N 1
ATOM 679 C CA . SER A 1 86 ? -2.391 3.754 -1.495 1.00 88.50 86 SER A CA 1
ATOM 680 C C . SER A 1 86 ? -0.880 3.651 -1.736 1.00 88.50 86 SER A C 1
ATOM 682 O O . SER A 1 86 ? -0.375 4.209 -2.709 1.00 88.50 86 SER A O 1
ATOM 684 N N . ILE A 1 87 ? -0.172 2.886 -0.897 1.00 91.94 87 ILE A N 1
ATOM 685 C CA . ILE A 1 87 ? 1.251 2.576 -1.062 1.00 91.94 87 ILE A CA 1
ATOM 686 C C . ILE A 1 87 ? 1.419 1.455 -2.096 1.00 91.94 87 ILE A C 1
ATOM 688 O O . ILE A 1 87 ? 2.205 1.594 -3.033 1.00 91.94 87 ILE A O 1
ATOM 692 N N . SER A 1 88 ? 0.655 0.365 -1.966 1.00 90.50 88 SER A N 1
ATOM 693 C CA . SER A 1 88 ? 0.737 -0.797 -2.867 1.00 90.50 88 SER A CA 1
ATOM 694 C C . SER A 1 88 ? 0.332 -0.488 -4.315 1.00 90.50 88 SER A C 1
ATOM 696 O O . SER A 1 88 ? 0.777 -1.162 -5.234 1.00 90.50 88 SER A O 1
ATOM 698 N N . CYS A 1 89 ? -0.437 0.578 -4.562 1.00 87.00 89 CYS A N 1
ATOM 699 C CA . CYS A 1 89 ? -0.776 1.061 -5.907 1.00 87.00 89 CYS A CA 1
ATOM 700 C C . CYS A 1 89 ? 0.471 1.343 -6.767 1.00 87.00 89 CYS A C 1
ATOM 702 O O . CYS A 1 89 ? 0.443 1.197 -7.994 1.00 87.00 89 CYS A O 1
ATOM 704 N N . LEU A 1 90 ? 1.605 1.665 -6.132 1.00 91.31 90 LEU A N 1
ATOM 705 C CA . LEU A 1 90 ? 2.887 1.805 -6.819 1.00 91.31 90 LEU A CA 1
ATOM 706 C C . LEU A 1 90 ? 3.312 0.514 -7.546 1.00 91.31 90 LEU A C 1
ATOM 708 O O . LEU A 1 90 ? 3.974 0.607 -8.579 1.00 91.31 90 LEU A O 1
ATOM 712 N N . GLU A 1 91 ? 2.907 -0.673 -7.078 1.00 92.62 91 GLU A N 1
ATOM 713 C CA . GLU A 1 91 ? 3.196 -1.962 -7.729 1.00 92.62 91 GLU A CA 1
ATOM 714 C C . GLU A 1 91 ? 2.683 -2.00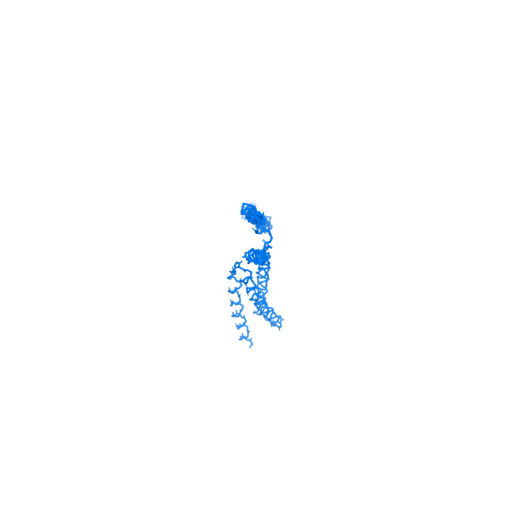8 -9.171 1.00 92.62 91 GLU A C 1
ATOM 716 O O . GLU A 1 91 ? 3.401 -2.453 -10.072 1.00 92.62 91 GLU A O 1
ATOM 721 N N . ASN A 1 92 ? 1.474 -1.493 -9.412 1.00 89.19 92 ASN A N 1
ATOM 722 C CA . ASN A 1 92 ? 0.877 -1.453 -10.746 1.00 89.19 92 ASN A CA 1
ATOM 723 C C . ASN A 1 92 ? 1.674 -0.524 -11.670 1.00 89.19 92 ASN A C 1
ATOM 725 O O . ASN A 1 92 ? 2.028 -0.906 -12.785 1.00 89.19 92 ASN A O 1
ATOM 729 N N . ILE A 1 93 ? 2.057 0.655 -11.168 1.00 91.69 93 ILE A N 1
ATOM 730 C CA . ILE A 1 93 ? 2.879 1.619 -11.912 1.00 91.69 93 ILE A CA 1
ATOM 731 C C . ILE A 1 93 ? 4.227 0.993 -12.293 1.00 91.69 93 ILE A C 1
ATOM 733 O O . ILE A 1 93 ? 4.656 1.085 -13.446 1.00 91.69 93 ILE A O 1
ATOM 737 N N . PHE A 1 94 ? 4.900 0.321 -11.354 1.00 91.50 94 PHE A N 1
ATOM 738 C CA . PHE A 1 94 ? 6.177 -0.337 -11.637 1.00 91.50 94 PHE A CA 1
ATOM 739 C C . PHE A 1 94 ? 6.037 -1.509 -12.599 1.00 91.50 94 PHE A C 1
ATOM 741 O O . PHE A 1 94 ? 6.907 -1.696 -13.454 1.00 91.50 94 PHE A O 1
ATOM 748 N N . THR A 1 95 ? 4.949 -2.266 -12.500 1.00 93.69 95 THR A N 1
ATOM 749 C CA . THR A 1 95 ? 4.647 -3.361 -13.425 1.00 93.69 95 THR A CA 1
ATOM 750 C C . THR A 1 95 ? 4.493 -2.835 -14.850 1.00 93.69 95 THR A C 1
ATOM 752 O O . THR A 1 95 ? 5.133 -3.356 -15.767 1.00 93.69 95 THR A O 1
ATOM 755 N N . ASP A 1 96 ? 3.735 -1.755 -15.039 1.00 94.94 96 ASP A N 1
ATOM 756 C CA . ASP A 1 96 ? 3.506 -1.150 -16.353 1.00 94.94 96 ASP A CA 1
ATOM 757 C C . ASP A 1 96 ? 4.781 -0.557 -16.956 1.00 94.94 96 ASP A C 1
ATOM 759 O O . ASP A 1 96 ? 5.101 -0.819 -18.121 1.00 94.94 96 ASP A O 1
ATOM 763 N N . VAL A 1 97 ? 5.556 0.191 -16.163 1.00 94.19 97 VAL A N 1
ATOM 764 C CA . VAL A 1 97 ? 6.835 0.768 -16.610 1.00 94.19 97 VAL A CA 1
ATOM 765 C C . VAL A 1 97 ? 7.822 -0.335 -16.984 1.00 94.19 97 VAL A C 1
ATOM 767 O O . VAL A 1 97 ? 8.459 -0.267 -18.038 1.00 94.19 97 VAL A O 1
ATOM 770 N N . THR A 1 98 ? 7.921 -1.380 -16.162 1.00 94.25 98 THR A N 1
ATOM 771 C CA . THR A 1 98 ? 8.808 -2.521 -16.420 1.00 94.25 98 THR A CA 1
ATOM 772 C C . THR A 1 98 ? 8.396 -3.247 -17.696 1.00 94.25 98 THR A C 1
ATOM 774 O O . THR A 1 98 ? 9.237 -3.529 -18.552 1.00 94.25 98 THR A O 1
ATOM 777 N N . LYS A 1 99 ? 7.095 -3.491 -17.882 1.00 96.56 99 LYS A N 1
ATOM 778 C CA . LYS A 1 99 ? 6.555 -4.116 -19.092 1.00 96.56 99 LYS A CA 1
ATOM 779 C C . LYS A 1 99 ? 6.848 -3.282 -20.338 1.00 96.56 99 LYS A C 1
ATOM 781 O O . LYS A 1 99 ? 7.329 -3.832 -21.327 1.00 96.56 99 LYS A O 1
ATOM 786 N N . ALA A 1 100 ? 6.610 -1.971 -20.295 1.00 96.25 100 ALA A N 1
ATOM 787 C CA . ALA A 1 100 ? 6.893 -1.071 -21.411 1.00 96.25 100 ALA A CA 1
ATOM 788 C C . ALA A 1 100 ? 8.390 -1.050 -21.769 1.00 96.25 100 ALA A C 1
ATOM 790 O O . ALA A 1 100 ? 8.746 -1.130 -22.950 1.00 96.25 100 ALA A O 1
ATOM 791 N N . ALA A 1 101 ? 9.268 -1.009 -20.760 1.00 94.31 101 ALA A N 1
ATOM 792 C CA . ALA A 1 101 ? 10.715 -1.051 -20.949 1.00 94.31 101 ALA A CA 1
ATOM 793 C C . ALA A 1 101 ? 11.174 -2.371 -21.591 1.00 94.31 101 ALA A C 1
ATOM 795 O O . ALA A 1 101 ? 11.930 -2.344 -22.562 1.00 94.31 101 ALA A O 1
ATOM 796 N N . ILE A 1 102 ? 10.677 -3.515 -21.106 1.00 94.50 102 ILE A N 1
ATOM 797 C CA . ILE A 1 102 ? 11.016 -4.843 -21.642 1.00 94.50 102 ILE A CA 1
ATOM 798 C C . ILE A 1 102 ? 10.518 -4.996 -23.080 1.00 94.50 102 ILE A C 1
ATOM 800 O O . ILE A 1 102 ? 11.294 -5.387 -23.950 1.00 94.50 102 ILE A O 1
ATOM 804 N N . VAL A 1 103 ? 9.253 -4.662 -23.357 1.00 95.69 103 VAL A N 1
ATOM 805 C CA . VAL A 1 103 ? 8.680 -4.756 -24.711 1.00 95.69 103 VAL A CA 1
ATOM 806 C C . VAL A 1 103 ? 9.477 -3.901 -25.695 1.00 95.69 103 VAL A C 1
ATOM 808 O O . VAL A 1 103 ? 9.812 -4.366 -26.783 1.00 95.69 103 VAL A O 1
ATOM 811 N N . THR A 1 104 ? 9.845 -2.683 -25.294 1.00 94.19 104 THR A N 1
ATOM 812 C CA . THR A 1 104 ? 10.674 -1.798 -26.120 1.00 94.19 104 THR A CA 1
ATOM 813 C C . THR A 1 104 ? 12.067 -2.386 -26.340 1.00 94.19 104 THR A C 1
ATOM 815 O O . THR A 1 104 ? 12.537 -2.430 -27.473 1.00 94.19 104 THR A O 1
ATOM 818 N N . ALA A 1 105 ? 12.724 -2.891 -25.293 1.00 93.44 105 ALA A N 1
ATOM 819 C CA . ALA A 1 105 ? 14.060 -3.480 -25.392 1.00 93.44 105 ALA A CA 1
ATOM 820 C C . ALA A 1 105 ? 14.104 -4.723 -26.295 1.00 93.44 105 ALA A C 1
ATOM 822 O O . ALA A 1 105 ? 15.024 -4.881 -27.102 1.00 93.44 105 ALA A O 1
ATOM 823 N N . VAL A 1 106 ? 13.086 -5.580 -26.199 1.00 93.06 106 VAL A N 1
ATOM 824 C CA . VAL A 1 106 ? 12.916 -6.737 -27.085 1.00 93.06 106 VAL A CA 1
ATOM 825 C C . VAL A 1 106 ? 12.661 -6.272 -28.518 1.00 93.06 106 VAL A C 1
ATOM 827 O O . VAL A 1 106 ? 13.315 -6.758 -29.437 1.00 93.06 106 VAL A O 1
ATOM 830 N N . GLY A 1 107 ? 11.786 -5.281 -28.716 1.00 92.94 107 GLY A N 1
ATOM 831 C CA . GLY A 1 107 ? 11.511 -4.702 -30.034 1.00 92.94 107 GLY A CA 1
ATOM 832 C C . GLY A 1 107 ? 12.758 -4.120 -30.706 1.00 92.94 107 GLY A C 1
ATOM 833 O O . GLY A 1 107 ? 12.988 -4.360 -31.890 1.00 92.94 107 GLY A O 1
ATOM 834 N N . LEU A 1 108 ? 13.622 -3.441 -29.944 1.00 90.81 108 LEU A N 1
ATOM 835 C CA . LEU A 1 108 ? 14.904 -2.916 -30.432 1.00 90.81 108 LEU A CA 1
ATOM 836 C C . LEU A 1 108 ? 15.894 -4.011 -30.849 1.00 90.81 108 LEU A C 1
ATOM 838 O O . LEU A 1 108 ? 16.817 -3.734 -31.611 1.00 90.81 108 LEU A O 1
ATOM 842 N N . SER A 1 109 ? 15.706 -5.239 -30.372 1.00 86.75 10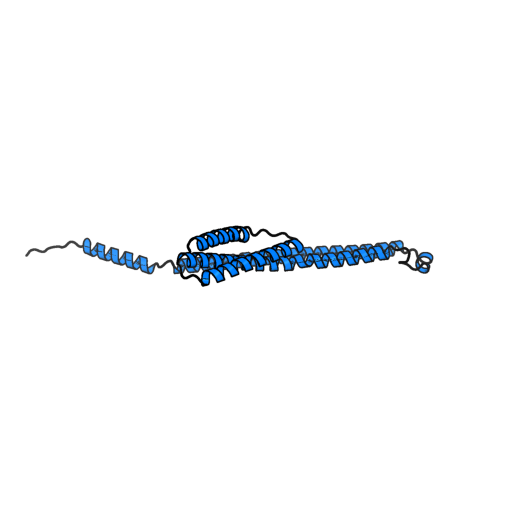9 SER A N 1
ATOM 843 C CA . SER A 1 109 ? 16.571 -6.381 -30.684 1.00 86.75 109 SER A CA 1
ATOM 844 C C . SER A 1 109 ? 16.086 -7.187 -31.897 1.00 86.75 109 SER A C 1
ATOM 846 O O . SER A 1 109 ? 16.745 -8.149 -32.281 1.00 86.75 109 SER A O 1
ATOM 848 N N . SER A 1 110 ? 14.941 -6.825 -32.489 1.00 88.31 110 SER A N 1
ATOM 849 C CA . SER A 1 110 ? 14.437 -7.458 -33.715 1.00 88.31 110 SER A CA 1
ATOM 850 C C . SER A 1 110 ? 15.324 -7.139 -34.925 1.00 88.31 110 SER A C 1
ATOM 852 O O . SER A 1 110 ? 15.910 -6.061 -34.998 1.00 88.31 110 SER A O 1
ATOM 854 N N . GLU A 1 111 ? 15.417 -8.063 -35.888 1.00 75.88 111 GLU A N 1
ATOM 855 C CA . GLU A 1 111 ? 16.256 -7.896 -37.091 1.00 75.88 111 GLU A CA 1
ATOM 856 C C . GLU A 1 111 ? 15.827 -6.692 -37.951 1.00 75.88 111 GLU A C 1
ATOM 858 O O . GLU A 1 111 ? 16.666 -6.051 -38.581 1.00 75.88 111 GLU A O 1
ATOM 863 N N . ASP A 1 112 ? 14.545 -6.325 -37.891 1.00 81.75 112 ASP A N 1
ATOM 864 C CA . ASP A 1 112 ? 13.963 -5.194 -38.620 1.00 81.75 112 ASP A CA 1
ATOM 865 C C . ASP A 1 112 ? 14.056 -3.853 -37.863 1.00 81.75 112 ASP A C 1
ATOM 867 O O . ASP A 1 112 ? 13.608 -2.819 -38.366 1.00 81.75 112 ASP A O 1
ATOM 871 N N . SER A 1 113 ? 14.625 -3.826 -36.649 1.00 81.69 113 SER A N 1
ATOM 872 C CA . SER A 1 113 ? 14.655 -2.617 -35.810 1.00 81.69 113 SER A CA 1
ATOM 873 C C . SER A 1 113 ? 15.580 -1.520 -36.350 1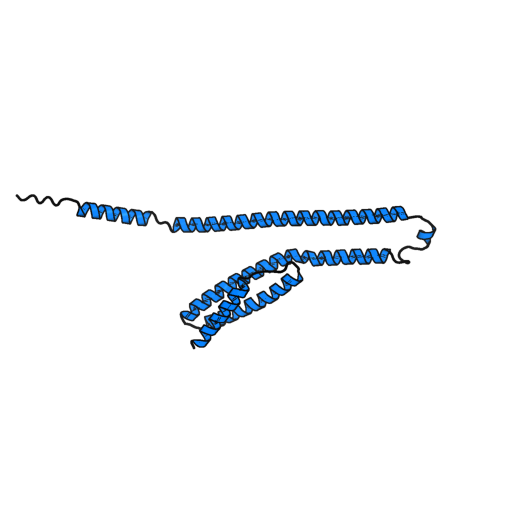.00 81.69 113 SER A C 1
ATOM 875 O O . SER A 1 113 ? 15.417 -0.341 -36.018 1.00 81.69 113 SER A O 1
ATOM 877 N N . ILE A 1 114 ? 16.552 -1.887 -37.192 1.00 84.75 114 ILE A N 1
ATOM 878 C CA . ILE A 1 114 ? 17.531 -0.977 -37.789 1.00 84.75 114 ILE A CA 1
ATOM 879 C C . ILE A 1 114 ? 17.511 -1.150 -39.304 1.00 84.75 114 ILE A C 1
ATOM 881 O O . ILE A 1 114 ? 17.679 -2.244 -39.829 1.00 84.75 114 ILE A O 1
ATOM 885 N N . SER A 1 115 ? 17.391 -0.038 -40.034 1.00 86.06 115 SER A N 1
ATOM 886 C CA . SER A 1 115 ? 17.445 -0.083 -41.497 1.00 86.06 115 SER A CA 1
ATOM 887 C C . SER A 1 115 ? 18.784 -0.641 -41.989 1.00 86.06 115 SER A C 1
ATOM 889 O O . SER A 1 115 ? 19.847 -0.200 -41.537 1.00 86.06 115 SER A O 1
ATOM 891 N N . GLN A 1 116 ? 18.740 -1.506 -42.999 1.00 83.38 116 GLN A N 1
ATOM 892 C CA . GLN A 1 116 ? 19.926 -2.130 -43.587 1.00 83.38 116 GLN A CA 1
ATOM 893 C C . GLN A 1 116 ? 20.993 -1.111 -44.037 1.00 83.38 116 GLN A C 1
ATOM 895 O O . GLN A 1 116 ? 22.180 -1.296 -43.780 1.00 83.38 116 GLN A O 1
ATOM 900 N N . ARG A 1 117 ? 20.577 0.049 -44.567 1.00 83.94 117 ARG A N 1
ATOM 901 C CA . ARG A 1 117 ? 21.481 1.161 -44.927 1.00 83.94 117 ARG A CA 1
ATOM 902 C C . ARG A 1 117 ? 22.349 1.638 -43.753 1.00 83.94 117 ARG A C 1
ATOM 904 O O . ARG A 1 117 ? 23.489 2.048 -43.953 1.00 83.94 117 ARG A O 1
ATOM 911 N N . VAL A 1 118 ? 21.817 1.646 -42.531 1.00 81.44 118 VAL A N 1
ATOM 912 C CA . VAL A 1 118 ? 22.552 2.081 -41.330 1.00 81.44 118 VAL A CA 1
ATOM 913 C C . VAL A 1 118 ? 23.563 1.019 -40.905 1.00 81.44 118 VAL A C 1
ATOM 915 O O . VAL A 1 118 ? 24.692 1.379 -40.575 1.00 81.44 118 VAL A O 1
ATOM 918 N N . LEU A 1 119 ? 23.191 -0.262 -40.984 1.00 82.94 119 LEU A N 1
ATOM 919 C CA . LEU A 1 119 ? 24.086 -1.388 -40.693 1.00 82.94 119 LEU A CA 1
ATOM 920 C C . LEU A 1 119 ? 25.267 -1.446 -41.672 1.00 82.94 119 LEU A C 1
ATOM 922 O O . LEU A 1 119 ? 26.395 -1.695 -41.260 1.00 82.94 119 LEU A O 1
ATOM 926 N N . GLU A 1 120 ? 25.023 -1.155 -42.950 1.00 83.12 120 GLU A N 1
ATOM 927 C CA . GLU A 1 120 ? 26.055 -1.160 -43.995 1.00 83.12 120 GLU A CA 1
ATOM 928 C C . GLU A 1 120 ? 26.976 0.072 -43.949 1.00 83.12 120 GLU A C 1
ATOM 930 O O . GLU A 1 120 ? 28.119 0.006 -44.396 1.00 83.12 120 GLU A O 1
ATOM 935 N N . SER A 1 121 ? 26.504 1.206 -43.415 1.00 79.75 121 SER A N 1
ATOM 936 C CA . SER A 1 121 ? 27.238 2.482 -43.471 1.00 79.75 121 SER A CA 1
ATOM 937 C C . SER A 1 121 ? 27.987 2.862 -42.193 1.00 79.75 121 SER A C 1
ATOM 939 O O . SER A 1 121 ? 28.867 3.725 -42.253 1.00 79.75 121 SER A O 1
ATOM 941 N N . LYS A 1 122 ? 27.647 2.287 -41.029 1.00 83.06 122 LYS A N 1
ATOM 942 C CA . LYS A 1 122 ? 28.204 2.711 -39.733 1.00 83.06 122 LYS A CA 1
ATOM 943 C C . LYS A 1 122 ? 28.411 1.553 -38.759 1.00 83.06 122 LYS A C 1
ATOM 945 O O . LYS A 1 122 ? 27.524 0.739 -38.541 1.00 83.06 122 LYS A O 1
ATOM 950 N N . LEU A 1 123 ? 29.536 1.582 -38.041 1.00 85.75 123 LEU A N 1
ATOM 951 C CA . LEU A 1 123 ? 29.766 0.728 -36.875 1.00 85.75 123 LEU A CA 1
ATOM 952 C C . LEU A 1 123 ? 29.283 1.446 -35.601 1.00 85.75 123 LEU A C 1
ATOM 954 O O . LEU A 1 123 ? 29.982 2.298 -35.058 1.00 85.75 123 LEU A O 1
ATOM 958 N N . LEU A 1 124 ? 28.078 1.123 -35.126 1.00 88.06 124 LEU A N 1
ATOM 959 C CA . LEU A 1 124 ? 27.427 1.845 -34.017 1.00 88.06 124 LEU A CA 1
ATOM 960 C C . LEU A 1 124 ? 27.577 1.184 -32.643 1.00 88.06 124 LEU A C 1
ATOM 962 O O . LEU A 1 124 ? 27.021 1.682 -31.668 1.00 88.06 124 LEU A O 1
ATOM 966 N N . THR A 1 125 ? 28.338 0.093 -32.527 1.00 90.31 125 THR A N 1
ATOM 967 C CA . THR A 1 125 ? 28.417 -0.721 -31.301 1.00 90.31 125 THR A CA 1
ATOM 968 C C . THR A 1 125 ? 28.701 0.100 -30.042 1.00 90.31 125 THR A C 1
ATOM 970 O O . THR A 1 125 ? 28.076 -0.129 -29.010 1.00 90.31 125 THR A O 1
ATOM 973 N N . ASN A 1 126 ? 29.619 1.071 -30.103 1.00 93.50 126 ASN A N 1
ATOM 974 C CA . ASN A 1 126 ? 29.930 1.902 -28.940 1.00 93.50 126 ASN A CA 1
ATOM 975 C C . ASN A 1 126 ? 28.783 2.862 -28.585 1.00 93.50 126 ASN A C 1
ATOM 977 O O . ASN A 1 126 ? 28.423 2.973 -27.419 1.00 93.50 126 ASN A O 1
ATOM 981 N N . ASN A 1 127 ? 28.166 3.505 -29.579 1.00 93.25 127 ASN A N 1
ATOM 982 C CA . ASN A 1 127 ? 27.012 4.380 -29.365 1.00 93.25 127 ASN A CA 1
ATOM 983 C C . ASN A 1 127 ? 25.826 3.604 -28.781 1.00 93.25 127 ASN A C 1
ATOM 985 O O . ASN A 1 127 ? 25.224 4.057 -27.814 1.00 93.25 127 ASN A O 1
ATOM 989 N N . VAL A 1 128 ? 25.544 2.406 -29.302 1.00 92.75 128 VAL A N 1
ATOM 990 C CA . VAL A 1 128 ? 24.506 1.512 -28.766 1.00 92.75 128 VAL A CA 1
ATOM 991 C C . VAL A 1 128 ? 24.796 1.174 -27.301 1.00 92.75 128 VAL A C 1
ATOM 993 O O . VAL A 1 128 ? 23.918 1.330 -26.455 1.00 92.75 128 VAL A O 1
ATOM 996 N N . LYS A 1 129 ? 26.039 0.794 -26.968 1.00 95.25 129 LYS A N 1
ATOM 997 C CA . LYS A 1 129 ? 26.457 0.552 -25.575 1.00 95.25 129 LYS A CA 1
ATOM 998 C C . LYS A 1 129 ? 26.269 1.784 -24.690 1.00 95.25 129 LYS A C 1
ATOM 1000 O O . LYS A 1 129 ? 25.785 1.657 -23.573 1.00 95.25 129 LYS A O 1
ATOM 1005 N N . GLN A 1 130 ? 26.633 2.970 -25.172 1.00 97.50 130 GLN A N 1
ATOM 1006 C CA . GLN A 1 130 ? 26.474 4.218 -24.422 1.00 97.50 130 GLN A CA 1
ATOM 1007 C C . GLN A 1 130 ? 25.002 4.549 -24.155 1.00 97.50 130 GLN A C 1
ATOM 1009 O O . GLN A 1 130 ? 24.672 4.914 -23.029 1.00 97.50 130 GLN A O 1
ATOM 1014 N N . CYS A 1 131 ? 24.117 4.366 -25.139 1.00 95.81 131 CYS A N 1
ATOM 1015 C CA . CYS A 1 131 ? 22.676 4.548 -24.955 1.00 95.81 131 CYS A CA 1
ATOM 1016 C C . CYS A 1 131 ? 22.124 3.595 -23.887 1.00 95.81 131 CYS A C 1
ATOM 1018 O O . CYS A 1 131 ? 21.465 4.046 -22.954 1.00 95.81 131 CYS A O 1
ATOM 1020 N N . TRP A 1 132 ? 22.465 2.305 -23.958 1.00 96.94 132 TRP A N 1
ATOM 1021 C CA . TRP A 1 132 ? 22.039 1.323 -22.955 1.00 96.94 132 TRP A CA 1
ATOM 1022 C C . TRP A 1 132 ? 22.600 1.605 -21.558 1.00 96.94 132 TRP A C 1
ATOM 1024 O O . TRP A 1 132 ? 21.877 1.506 -20.563 1.00 96.94 132 TRP A O 1
ATOM 1034 N N . ASN A 1 133 ? 23.868 2.012 -21.471 1.00 97.75 133 ASN A N 1
ATOM 1035 C CA . ASN A 1 133 ? 24.479 2.424 -20.209 1.00 97.75 133 ASN A CA 1
ATOM 1036 C C . ASN A 1 133 ? 23.742 3.623 -19.602 1.00 97.75 133 ASN A C 1
ATOM 1038 O O . ASN A 1 133 ? 23.500 3.643 -18.398 1.00 97.75 133 ASN A O 1
ATOM 1042 N N . TYR A 1 134 ? 23.361 4.604 -20.420 1.00 97.81 134 TYR A N 1
ATOM 1043 C CA . TYR A 1 134 ? 22.614 5.765 -19.950 1.00 97.81 134 TYR A CA 1
ATOM 1044 C C . TYR A 1 134 ? 21.204 5.391 -19.467 1.00 97.81 134 TYR A C 1
ATOM 1046 O O . TYR A 1 134 ? 20.817 5.786 -18.370 1.00 97.81 134 TYR A O 1
ATOM 1054 N N . THR A 1 135 ? 20.469 4.552 -20.205 1.00 96.06 135 THR A N 1
ATOM 1055 C CA . THR A 1 135 ? 19.171 4.015 -19.753 1.00 96.06 135 THR A CA 1
ATOM 1056 C C . THR A 1 135 ? 19.291 3.287 -18.411 1.00 96.06 135 THR A C 1
ATOM 1058 O O . THR A 1 135 ? 18.460 3.487 -17.529 1.00 96.06 135 THR A O 1
ATOM 1061 N N . THR A 1 136 ? 20.361 2.512 -18.213 1.00 95.75 136 THR A N 1
ATOM 1062 C CA . THR A 1 136 ? 20.639 1.825 -16.939 1.00 95.75 136 THR A CA 1
ATOM 1063 C C . THR A 1 136 ? 20.919 2.813 -15.798 1.00 95.75 136 THR A C 1
ATOM 1065 O O . THR A 1 136 ? 20.491 2.612 -14.662 1.00 95.75 136 THR A O 1
ATOM 1068 N N . GLN A 1 137 ? 21.622 3.915 -16.073 1.00 97.50 137 GLN A N 1
ATOM 1069 C CA . GLN A 1 137 ? 21.835 4.968 -15.074 1.00 97.50 137 GLN A CA 1
ATOM 1070 C C . GLN A 1 137 ? 20.514 5.626 -14.664 1.00 97.50 137 GLN A C 1
ATOM 1072 O O . GLN A 1 137 ? 20.301 5.858 -13.475 1.00 97.50 137 GLN A O 1
ATOM 1077 N N . LEU A 1 138 ? 19.610 5.872 -15.618 1.00 95.94 138 LEU A N 1
ATOM 1078 C CA . LEU A 1 138 ? 18.286 6.426 -15.334 1.00 95.94 138 LEU A CA 1
ATOM 1079 C C . LEU A 1 138 ? 17.436 5.481 -14.471 1.00 95.94 138 LEU A C 1
ATOM 1081 O O . LEU A 1 138 ? 16.827 5.940 -13.507 1.00 95.94 138 LEU A O 1
ATOM 1085 N N . SER A 1 139 ? 17.427 4.173 -14.755 1.00 95.56 139 SER A N 1
ATOM 1086 C CA . SER A 1 139 ? 16.687 3.206 -13.928 1.00 95.56 139 SER A CA 1
ATOM 1087 C C . SER A 1 139 ? 17.240 3.121 -12.504 1.00 95.56 139 SER A C 1
ATOM 1089 O O . SER A 1 139 ? 16.474 3.082 -11.543 1.00 95.56 139 SER A O 1
ATOM 1091 N N . ASN A 1 140 ? 18.567 3.158 -12.350 1.00 95.94 140 ASN A N 1
ATOM 1092 C CA . ASN A 1 140 ? 19.205 3.172 -11.033 1.00 95.94 140 ASN A CA 1
ATOM 1093 C C . ASN A 1 140 ? 18.870 4.449 -10.254 1.00 95.94 140 ASN A C 1
ATOM 1095 O O . ASN A 1 140 ? 18.572 4.384 -9.063 1.00 95.94 140 ASN A O 1
ATOM 1099 N N . LEU A 1 141 ? 18.881 5.605 -10.923 1.00 96.62 141 LEU A N 1
ATOM 1100 C CA . LEU A 1 141 ? 18.507 6.876 -10.309 1.00 96.62 141 LEU A CA 1
ATOM 1101 C C . LEU A 1 141 ? 17.044 6.863 -9.841 1.00 96.62 141 LEU A C 1
ATOM 1103 O O . LEU A 1 141 ? 16.755 7.303 -8.729 1.00 96.62 141 LEU A O 1
ATOM 1107 N N . ALA A 1 142 ? 16.133 6.300 -10.641 1.00 95.00 142 ALA A N 1
ATOM 1108 C CA . ALA A 1 142 ? 14.734 6.129 -10.257 1.00 95.00 142 ALA A CA 1
ATOM 1109 C C . ALA A 1 142 ? 14.580 5.234 -9.013 1.00 95.00 142 ALA A C 1
ATOM 1111 O O . ALA A 1 142 ? 13.854 5.597 -8.089 1.00 95.00 142 ALA A O 1
ATOM 1112 N N . ALA A 1 143 ? 15.309 4.114 -8.944 1.00 94.69 143 ALA A N 1
ATOM 1113 C CA . ALA A 1 143 ? 15.305 3.233 -7.775 1.00 94.69 143 ALA A CA 1
ATOM 1114 C C . ALA A 1 143 ? 15.825 3.933 -6.504 1.00 94.69 143 ALA A C 1
ATOM 1116 O O . ALA A 1 143 ? 15.254 3.763 -5.427 1.00 94.69 143 ALA A O 1
ATOM 1117 N N . ILE A 1 144 ? 16.872 4.759 -6.625 1.00 97.38 144 ILE A N 1
ATOM 1118 C CA . ILE A 1 144 ? 17.397 5.563 -5.509 1.00 97.38 144 ILE A CA 1
ATOM 1119 C C . ILE A 1 144 ? 16.344 6.560 -5.021 1.00 97.38 144 ILE A C 1
ATOM 1121 O O . ILE A 1 144 ? 16.071 6.617 -3.824 1.00 97.38 144 ILE A O 1
ATOM 1125 N N . HIS A 1 145 ? 15.725 7.319 -5.930 1.00 96.19 145 HIS A N 1
ATOM 1126 C CA . HIS A 1 145 ? 14.694 8.289 -5.559 1.00 96.19 145 HIS A CA 1
ATOM 1127 C C . HIS A 1 145 ? 13.478 7.630 -4.908 1.00 96.19 145 HIS A C 1
ATOM 1129 O O . HIS A 1 145 ? 12.973 8.154 -3.917 1.00 96.19 145 HIS A O 1
ATOM 1135 N N . LEU A 1 146 ? 13.044 6.472 -5.415 1.00 94.44 146 LEU A N 1
ATOM 1136 C CA . LEU A 1 146 ? 11.958 5.707 -4.811 1.00 94.44 146 LEU A CA 1
ATOM 1137 C C . LEU A 1 146 ? 12.302 5.287 -3.382 1.00 94.44 146 LEU A C 1
ATOM 1139 O O . LEU A 1 146 ? 11.495 5.481 -2.477 1.00 94.44 146 LEU A O 1
ATOM 1143 N N . LYS A 1 147 ? 13.511 4.756 -3.168 1.00 96.38 147 LYS A N 1
ATOM 1144 C CA . LYS A 1 147 ? 13.972 4.378 -1.833 1.00 96.38 147 LYS A CA 1
ATOM 1145 C C . LYS A 1 147 ? 13.982 5.579 -0.888 1.00 96.38 147 LYS A C 1
ATOM 1147 O O . LYS A 1 147 ? 13.420 5.498 0.195 1.00 96.38 147 LYS A O 1
ATOM 1152 N N . SER A 1 148 ? 14.552 6.707 -1.309 1.00 97.19 148 SER A N 1
ATOM 1153 C CA . SER A 1 148 ? 14.566 7.922 -0.486 1.00 97.19 148 SER A CA 1
ATOM 1154 C C . SER A 1 148 ? 13.162 8.442 -0.172 1.00 97.19 148 SER A C 1
ATOM 1156 O O . SER A 1 148 ? 12.924 8.915 0.936 1.00 97.19 148 SER A O 1
ATOM 1158 N N . ALA A 1 149 ? 12.225 8.349 -1.119 1.00 95.81 149 ALA A N 1
ATOM 1159 C CA . ALA A 1 149 ? 10.831 8.716 -0.887 1.00 95.81 149 ALA A CA 1
ATOM 1160 C C . ALA A 1 149 ? 10.151 7.775 0.120 1.00 95.81 149 ALA A C 1
ATOM 1162 O O . ALA A 1 149 ? 9.435 8.251 0.999 1.00 95.81 149 ALA A O 1
ATOM 1163 N N . ALA A 1 150 ? 10.409 6.466 0.030 1.00 95.56 150 ALA A N 1
ATOM 1164 C CA . ALA A 1 150 ? 9.910 5.481 0.986 1.00 95.56 150 ALA A CA 1
ATOM 1165 C C . ALA A 1 150 ? 10.468 5.731 2.395 1.00 95.56 150 ALA A C 1
ATOM 1167 O O . ALA A 1 150 ? 9.692 5.832 3.343 1.00 95.56 150 ALA A O 1
ATOM 1168 N N . ASP A 1 151 ? 11.783 5.929 2.521 1.00 97.50 151 ASP A N 1
ATOM 1169 C CA . ASP A 1 151 ? 12.443 6.240 3.794 1.00 97.50 151 ASP A CA 1
ATOM 1170 C C . ASP A 1 151 ? 11.863 7.526 4.417 1.00 97.50 151 ASP A C 1
ATOM 1172 O O . ASP A 1 151 ? 11.538 7.571 5.604 1.00 97.50 151 ASP A O 1
ATOM 1176 N N . PHE A 1 152 ? 11.661 8.571 3.605 1.00 97.31 152 PHE A N 1
ATOM 1177 C CA . PHE A 1 152 ? 11.044 9.821 4.053 1.00 97.31 152 PHE A CA 1
ATOM 1178 C C . PHE A 1 152 ? 9.585 9.638 4.490 1.00 97.31 152 PHE A C 1
ATOM 1180 O O . PHE A 1 152 ? 9.152 10.229 5.481 1.00 97.31 152 PHE A O 1
ATOM 1187 N N . HIS A 1 153 ? 8.810 8.837 3.760 1.00 96.00 153 HIS A N 1
ATOM 1188 C CA . HIS A 1 153 ? 7.428 8.541 4.115 1.00 96.00 153 HIS A CA 1
ATOM 1189 C C . HIS A 1 153 ? 7.340 7.778 5.446 1.00 96.00 153 HIS A C 1
ATOM 1191 O O . HIS A 1 153 ? 6.575 8.192 6.316 1.00 96.00 153 HIS A O 1
ATOM 1197 N N . ILE A 1 154 ? 8.162 6.739 5.639 1.00 96.56 154 ILE A N 1
ATOM 1198 C CA . ILE A 1 154 ? 8.236 5.960 6.888 1.00 96.56 154 ILE A CA 1
ATOM 1199 C C . ILE A 1 154 ? 8.575 6.875 8.068 1.00 96.56 154 ILE A C 1
ATOM 1201 O O . ILE A 1 154 ? 7.840 6.904 9.049 1.00 96.56 154 ILE A O 1
ATOM 1205 N N . PHE A 1 155 ? 9.610 7.706 7.937 1.00 97.44 155 PHE A N 1
ATOM 1206 C CA . PHE A 1 155 ? 9.995 8.657 8.981 1.00 97.44 155 PHE A CA 1
ATOM 1207 C C . PHE A 1 155 ? 8.848 9.600 9.389 1.00 97.44 155 PHE A C 1
ATOM 1209 O O . PHE A 1 155 ? 8.603 9.836 10.573 1.00 97.44 155 PHE A O 1
ATOM 1216 N N . ASN A 1 156 ? 8.113 10.148 8.416 1.00 96.50 156 ASN A N 1
ATOM 1217 C CA . ASN A 1 156 ? 6.974 11.019 8.718 1.00 96.50 156 ASN A CA 1
ATOM 1218 C C . ASN A 1 156 ? 5.797 10.260 9.341 1.00 96.50 156 ASN A C 1
ATOM 1220 O O . ASN A 1 156 ? 5.094 10.824 10.188 1.00 96.50 156 ASN A O 1
ATOM 1224 N N . HIS A 1 157 ? 5.575 9.010 8.928 1.00 95.69 157 HIS A N 1
ATOM 1225 C CA . HIS A 1 157 ? 4.563 8.141 9.516 1.00 95.69 157 HIS A CA 1
ATOM 1226 C C . HIS A 1 157 ? 4.868 7.892 10.998 1.00 95.69 157 HIS A C 1
ATOM 1228 O O . HIS A 1 157 ? 4.038 8.225 11.841 1.00 95.69 157 HIS A O 1
ATOM 1234 N N . GLU A 1 158 ? 6.094 7.474 11.325 1.00 96.69 158 GLU A N 1
ATOM 1235 C CA . GLU A 1 158 ? 6.548 7.232 12.703 1.00 96.69 158 GLU A CA 1
ATOM 1236 C C . GLU A 1 158 ? 6.388 8.478 13.592 1.00 96.69 158 GLU A C 1
ATOM 1238 O O . GLU A 1 158 ? 5.880 8.407 14.713 1.00 96.69 158 GLU A O 1
ATOM 1243 N N . ILE A 1 159 ? 6.753 9.664 13.089 1.00 96.31 159 ILE A N 1
ATOM 1244 C CA . ILE A 1 159 ? 6.545 10.929 13.816 1.00 96.31 159 ILE A CA 1
ATOM 1245 C C . ILE A 1 159 ? 5.061 11.187 14.077 1.00 96.31 159 ILE A C 1
ATOM 1247 O O . ILE A 1 159 ? 4.687 11.701 15.138 1.00 96.31 159 ILE A O 1
ATOM 1251 N N . THR A 1 160 ? 4.213 10.898 13.094 1.00 95.06 160 THR A N 1
ATOM 1252 C CA . THR A 1 160 ? 2.769 11.112 13.202 1.00 95.06 160 THR A CA 1
ATOM 1253 C C . THR A 1 160 ? 2.155 10.160 14.223 1.00 95.06 160 THR A C 1
ATOM 1255 O O . THR A 1 160 ? 1.375 10.614 15.061 1.00 95.06 160 THR A O 1
ATOM 1258 N N . GLU A 1 161 ? 2.569 8.892 14.230 1.00 94.44 161 GLU A N 1
ATOM 1259 C CA . GLU A 1 161 ? 2.170 7.907 15.239 1.00 94.44 161 GLU A CA 1
ATOM 1260 C C . GLU A 1 161 ? 2.591 8.334 16.649 1.00 94.44 161 GLU A C 1
ATOM 1262 O O . GLU A 1 161 ? 1.753 8.395 17.551 1.00 94.44 161 GLU A O 1
ATOM 1267 N N . ILE A 1 162 ? 3.856 8.726 16.840 1.00 95.56 162 ILE A N 1
ATOM 1268 C CA . ILE A 1 162 ? 4.357 9.209 18.137 1.00 95.56 162 ILE A CA 1
ATOM 1269 C C . ILE A 1 162 ? 3.547 10.421 18.610 1.00 95.56 162 ILE A C 1
ATOM 1271 O O . ILE A 1 162 ? 3.177 10.516 19.783 1.00 95.56 162 ILE A O 1
ATOM 1275 N N . ARG A 1 163 ? 3.241 11.361 17.707 1.00 95.31 163 ARG A N 1
ATOM 1276 C CA . ARG A 1 163 ? 2.428 12.537 18.040 1.00 95.31 163 ARG A CA 1
ATOM 1277 C C . ARG A 1 163 ? 1.019 12.136 18.472 1.00 95.31 163 ARG A C 1
ATOM 1279 O O . ARG A 1 163 ? 0.533 12.673 19.466 1.00 95.31 163 ARG A O 1
ATOM 1286 N N . ALA A 1 164 ? 0.385 11.201 17.766 1.00 93.69 164 ALA A N 1
ATOM 1287 C CA . ALA A 1 164 ? -0.941 10.700 18.113 1.00 93.69 164 ALA A CA 1
ATOM 1288 C C . ALA A 1 164 ? -0.945 10.026 19.497 1.00 93.69 164 ALA A C 1
ATOM 1290 O O . ALA A 1 164 ? -1.780 10.361 20.340 1.00 93.69 164 ALA A O 1
ATOM 1291 N N . GLN A 1 165 ? 0.043 9.169 19.775 1.00 94.38 165 GLN A N 1
ATOM 1292 C CA . GLN A 1 165 ? 0.212 8.522 21.081 1.00 94.38 165 GLN A CA 1
ATOM 1293 C C . GLN A 1 165 ? 0.434 9.543 22.206 1.00 94.38 165 GLN A C 1
ATOM 1295 O O . GLN A 1 165 ? -0.194 9.461 23.263 1.00 94.38 165 GLN A O 1
ATOM 1300 N N . ALA A 1 166 ? 1.276 10.555 21.980 1.00 93.62 166 ALA A N 1
ATOM 1301 C CA . ALA A 1 166 ? 1.514 11.620 22.952 1.00 93.62 166 ALA A CA 1
ATOM 1302 C C . ALA A 1 166 ? 0.244 12.443 23.232 1.00 93.62 166 ALA A C 1
ATOM 1304 O O . ALA A 1 166 ? -0.040 12.779 24.385 1.00 93.62 166 ALA A O 1
ATOM 1305 N N . SER A 1 167 ? -0.547 12.749 22.198 1.00 95.19 167 SER A N 1
ATOM 1306 C CA . SER A 1 167 ? -1.842 13.420 22.350 1.00 95.19 167 SER A CA 1
ATOM 1307 C C . SER A 1 167 ? -2.837 12.577 23.146 1.00 95.19 167 SER A C 1
ATOM 1309 O O . SER A 1 167 ? -3.506 13.114 24.031 1.00 95.19 167 SER A O 1
ATOM 1311 N N . GLN A 1 168 ? -2.898 11.269 22.892 1.00 93.12 168 GLN A N 1
ATOM 1312 C CA . GLN A 1 168 ? -3.749 10.351 23.646 1.00 93.12 168 GLN A CA 1
ATOM 1313 C C . GLN A 1 168 ? -3.331 10.282 25.119 1.00 93.12 168 GLN A C 1
ATOM 1315 O O . GLN A 1 168 ? -4.169 10.439 26.005 1.00 93.12 168 GLN A O 1
ATOM 1320 N N . MET A 1 169 ? -2.034 10.135 25.394 1.00 92.81 169 MET A N 1
ATOM 1321 C CA . MET A 1 169 ? -1.503 10.119 26.758 1.00 92.81 169 MET A CA 1
ATOM 1322 C C . MET A 1 169 ? -1.800 11.428 27.496 1.00 92.81 169 MET A C 1
ATOM 1324 O O . MET A 1 169 ? -2.218 11.400 28.649 1.00 92.81 169 MET A O 1
ATOM 1328 N N . LYS A 1 170 ? -1.673 12.581 26.827 1.00 92.31 170 LYS A N 1
ATOM 1329 C CA . LYS A 1 170 ? -2.055 13.880 27.397 1.00 92.31 170 LYS A CA 1
ATOM 1330 C C . LYS A 1 170 ? -3.538 13.927 27.778 1.00 92.31 170 LYS A C 1
ATOM 1332 O O . LYS A 1 170 ? -3.861 14.440 28.847 1.00 92.31 170 LYS A O 1
ATOM 1337 N N . ALA A 1 171 ? -4.425 13.412 26.926 1.00 91.25 171 ALA A N 1
ATOM 1338 C CA . ALA A 1 171 ? -5.861 13.376 27.198 1.00 91.25 171 ALA A CA 1
ATOM 1339 C C . ALA A 1 171 ? -6.192 12.466 28.392 1.00 91.25 171 ALA A C 1
ATOM 1341 O O . ALA A 1 171 ? -6.945 12.867 29.278 1.00 91.25 171 ALA A O 1
ATOM 1342 N N . VAL A 1 172 ? -5.570 11.284 28.461 1.00 90.31 172 VAL A N 1
ATOM 1343 C CA . VAL A 1 172 ? -5.717 10.371 29.604 1.00 90.31 172 VAL A CA 1
ATOM 1344 C C . VAL A 1 172 ? -5.229 11.038 30.888 1.00 90.31 172 VAL A C 1
ATOM 1346 O O . VAL A 1 172 ? -5.974 11.078 31.865 1.00 90.31 172 VAL A O 1
ATOM 1349 N N . SER A 1 173 ? -4.038 11.638 30.886 1.00 87.88 173 SER A N 1
ATOM 1350 C CA . SER A 1 173 ? -3.512 12.343 32.060 1.00 87.88 173 SER A CA 1
ATOM 1351 C C . SER A 1 173 ? -4.414 13.497 32.502 1.00 87.88 173 SER A C 1
ATOM 1353 O O . SER A 1 173 ? -4.640 13.659 33.696 1.00 87.88 173 SER A O 1
ATOM 1355 N N . ALA A 1 174 ? -4.969 14.277 31.567 1.00 86.75 174 ALA A N 1
ATOM 1356 C CA . ALA A 1 174 ? -5.921 15.340 31.892 1.00 86.75 174 ALA A CA 1
ATOM 1357 C C . ALA A 1 174 ? -7.184 14.783 32.569 1.00 86.75 174 ALA A C 1
ATOM 1359 O O . ALA A 1 174 ? -7.570 15.275 33.625 1.00 86.75 174 ALA A O 1
ATOM 1360 N N . SER A 1 175 ? -7.760 13.703 32.029 1.00 84.88 175 SER A N 1
ATOM 1361 C CA . SER A 1 175 ? -8.931 13.050 32.631 1.00 84.88 175 SER A CA 1
ATOM 1362 C C . SER A 1 175 ? -8.647 12.476 34.024 1.00 84.88 175 SER A C 1
ATOM 1364 O O . SER A 1 175 ? -9.500 12.537 34.904 1.00 84.88 175 SER A O 1
ATOM 1366 N N . GLN A 1 176 ? -7.436 11.956 34.259 1.00 82.69 176 GLN A N 1
ATOM 1367 C CA . GLN A 1 176 ? -7.025 11.466 35.575 1.00 82.69 176 GLN A CA 1
ATOM 1368 C C . GLN A 1 176 ? -6.867 12.610 36.576 1.00 82.69 176 GLN A C 1
ATOM 1370 O O . GLN A 1 176 ? -7.306 12.472 37.712 1.00 82.69 176 GLN A O 1
ATOM 1375 N N . ILE A 1 177 ? -6.280 13.737 36.162 1.00 80.44 177 ILE A N 1
ATOM 1376 C CA . ILE A 1 177 ? -6.163 14.935 37.004 1.00 80.44 177 ILE A CA 1
ATOM 1377 C C . ILE A 1 177 ? -7.550 15.486 37.356 1.00 80.44 177 ILE A C 1
ATOM 1379 O O . ILE A 1 177 ? -7.771 15.822 38.510 1.00 80.44 177 ILE A O 1
ATOM 1383 N N . GLU A 1 178 ? -8.489 15.534 36.408 1.00 76.88 178 GLU A N 1
ATOM 1384 C CA . GLU A 1 178 ? -9.877 15.943 36.682 1.00 76.88 178 GLU A CA 1
ATOM 1385 C C . GLU A 1 178 ? -10.616 14.960 37.606 1.00 76.88 178 GLU A C 1
ATOM 1387 O O . GLU A 1 178 ? -11.398 15.379 38.457 1.00 76.88 178 GLU A O 1
ATOM 1392 N N . ALA A 1 179 ? -10.365 13.654 37.468 1.00 75.56 179 ALA A N 1
ATOM 1393 C CA . ALA A 1 179 ? -10.942 12.629 38.341 1.00 75.56 179 ALA A CA 1
ATOM 1394 C C . ALA A 1 179 ? -10.348 12.648 39.762 1.00 75.56 179 ALA A C 1
ATOM 1396 O O . ALA A 1 179 ? -11.000 12.215 40.716 1.00 75.56 179 ALA A O 1
ATOM 1397 N N . PHE A 1 180 ? -9.125 13.157 39.925 1.00 68.00 180 PHE A N 1
ATOM 1398 C CA . PHE A 1 180 ? -8.571 13.482 41.232 1.00 68.00 180 PHE A CA 1
ATOM 1399 C C . PHE A 1 180 ? -9.273 14.741 41.768 1.00 68.00 180 PHE A C 1
ATOM 1401 O O . PHE A 1 180 ? -8.936 15.856 41.391 1.00 68.00 180 PHE A O 1
ATOM 1408 N N . SER A 1 181 ? -10.238 14.565 42.680 1.00 65.19 181 SER A N 1
ATOM 1409 C CA . SER A 1 181 ? -10.833 15.661 43.462 1.00 65.19 181 SER A CA 1
ATOM 1410 C C . SER A 1 181 ? -10.164 15.753 44.842 1.00 65.19 181 SER A C 1
ATOM 1412 O O . SER A 1 181 ? -10.621 15.108 45.795 1.00 65.19 181 SER A O 1
ATOM 1414 N N . PRO A 1 182 ? -9.063 16.515 44.985 1.00 63.41 182 PRO A N 1
ATOM 1415 C CA . PRO A 1 182 ? -8.422 16.711 46.279 1.00 63.41 182 PRO A CA 1
ATOM 1416 C C . PRO A 1 182 ? -9.346 17.448 47.255 1.00 63.41 182 PRO A C 1
ATOM 1418 O O . PRO A 1 182 ? -9.310 17.158 48.447 1.00 63.41 182 PRO A O 1
ATOM 1421 N N . GLU A 1 183 ? -10.224 18.337 46.780 1.00 62.78 183 GLU A N 1
ATOM 1422 C CA . GLU A 1 183 ? -11.159 19.071 47.636 1.00 62.78 183 GLU A CA 1
ATOM 1423 C C . GLU A 1 183 ? -12.118 18.146 48.394 1.00 62.78 183 GLU A C 1
ATOM 1425 O O . GLU A 1 183 ? -12.317 18.348 49.590 1.00 62.78 183 GLU A O 1
ATOM 1430 N N . GLY A 1 184 ? -12.672 17.108 47.755 1.00 64.38 184 GLY A N 1
ATOM 1431 C CA . GLY A 1 184 ? -13.570 16.161 48.429 1.00 64.38 184 GLY A CA 1
ATOM 1432 C C . GLY A 1 184 ? -12.885 15.427 49.585 1.00 64.38 184 GLY A C 1
ATOM 1433 O O . GLY A 1 184 ? -13.408 15.383 50.698 1.00 64.38 184 GLY A O 1
ATOM 1434 N N . GLN A 1 185 ? -11.662 14.943 49.350 1.00 66.56 185 GLN A N 1
ATOM 1435 C CA . GLN A 1 185 ? -10.859 14.257 50.368 1.00 66.56 185 GLN A CA 1
ATOM 1436 C C . GLN A 1 185 ? -10.391 15.205 51.486 1.00 66.56 185 GLN A C 1
ATOM 1438 O O . GLN A 1 185 ? -10.354 14.816 52.653 1.00 66.56 185 GLN A O 1
ATOM 1443 N N . ILE A 1 186 ? -10.067 16.463 51.164 1.00 72.25 186 ILE A N 1
ATOM 1444 C CA . ILE A 1 186 ? -9.680 17.484 52.150 1.00 72.25 186 ILE A CA 1
ATOM 1445 C C . ILE A 1 186 ? -10.873 17.879 53.029 1.00 72.25 186 ILE A C 1
ATOM 1447 O O . ILE A 1 186 ? -10.708 18.056 54.239 1.00 72.25 186 ILE A O 1
ATOM 1451 N N . ILE A 1 187 ? -12.073 17.997 52.456 1.00 71.81 187 ILE A N 1
ATOM 1452 C CA . ILE A 1 187 ? -13.300 18.313 53.199 1.00 71.81 187 ILE A CA 1
ATOM 1453 C C . ILE A 1 187 ? -13.666 17.160 54.139 1.00 71.81 187 ILE A C 1
ATOM 1455 O O . ILE A 1 187 ? -13.927 17.406 55.317 1.00 71.81 187 ILE A O 1
ATOM 1459 N N . GLU A 1 188 ? -13.617 15.909 53.672 1.00 76.25 188 GLU A N 1
ATOM 1460 C CA . GLU A 1 188 ? -13.864 14.732 54.517 1.00 76.25 188 GLU A CA 1
ATOM 1461 C C . GLU A 1 188 ? -12.845 14.613 55.656 1.00 76.25 188 GLU A C 1
ATOM 1463 O O . GLU A 1 188 ? -13.228 14.415 56.810 1.00 76.25 188 GLU A O 1
ATOM 1468 N N . ALA A 1 189 ? -11.554 14.806 55.370 1.00 78.88 189 ALA A N 1
ATOM 1469 C CA . ALA A 1 189 ? -10.507 14.780 56.390 1.00 78.88 189 ALA A CA 1
ATOM 1470 C C . ALA A 1 189 ? -10.662 15.916 57.416 1.00 78.88 189 ALA A C 1
ATOM 1472 O O . ALA A 1 189 ? -10.457 15.707 58.615 1.00 78.88 189 ALA A O 1
ATOM 1473 N N . SER A 1 190 ? -11.062 17.110 56.967 1.00 80.38 190 SER A N 1
ATOM 1474 C CA . SER A 1 190 ? -11.323 18.256 57.847 1.00 80.38 190 SER A CA 1
ATOM 1475 C C . SER A 1 190 ? -12.548 18.012 58.732 1.00 80.38 190 SER A C 1
ATOM 1477 O O . SER A 1 190 ? -12.476 18.219 59.942 1.00 80.38 190 SER A O 1
ATOM 1479 N N . SER A 1 191 ? -13.631 17.477 58.159 1.00 81.94 191 SER A N 1
ATOM 1480 C CA . SER A 1 191 ? -14.841 17.092 58.893 1.00 81.94 191 SER A CA 1
ATOM 1481 C C . SER A 1 191 ? -14.550 16.018 59.944 1.00 81.94 191 SER A C 1
ATOM 1483 O O . SER A 1 191 ? -15.017 16.119 61.078 1.00 81.94 191 SER A O 1
ATOM 1485 N N . LEU A 1 192 ? -13.749 15.005 59.600 1.00 83.88 192 LEU A N 1
ATOM 1486 C CA . LEU A 1 192 ? -13.345 13.952 60.532 1.00 83.88 192 LEU A CA 1
ATOM 1487 C C . LEU A 1 192 ? -12.492 14.509 61.683 1.00 83.88 192 LEU A C 1
ATOM 1489 O O . LEU A 1 192 ? -12.679 14.133 62.840 1.00 83.88 192 LEU A O 1
ATOM 1493 N N . ASN A 1 193 ? -11.574 15.429 61.385 1.00 85.06 193 ASN A N 1
ATOM 1494 C CA . ASN A 1 193 ? -10.748 16.094 62.391 1.00 85.06 193 ASN A CA 1
ATOM 1495 C C . ASN A 1 193 ? -11.584 16.948 63.358 1.00 85.06 193 ASN A C 1
ATOM 1497 O O . ASN A 1 193 ? -11.344 16.922 64.568 1.00 85.06 193 ASN A O 1
ATOM 1501 N N . ASP A 1 194 ? -12.584 17.670 62.853 1.00 87.12 194 ASP A N 1
ATOM 1502 C CA . ASP A 1 194 ? -13.497 18.448 63.692 1.00 87.12 194 ASP A CA 1
ATOM 1503 C C . ASP A 1 194 ? -14.380 17.538 64.559 1.00 87.12 194 ASP A C 1
ATOM 1505 O O . ASP A 1 194 ? -14.546 17.796 65.755 1.00 87.12 194 ASP A O 1
ATOM 1509 N N . GLU A 1 195 ? -14.855 16.412 64.019 1.00 84.06 195 GLU A N 1
ATOM 1510 C CA . GLU A 1 195 ? -15.586 15.410 64.799 1.00 84.06 195 GLU A CA 1
ATOM 1511 C C . GLU A 1 195 ? -14.713 14.798 65.909 1.00 84.06 195 GLU A C 1
ATOM 1513 O O . GLU A 1 195 ? -15.152 14.666 67.058 1.00 84.06 195 GLU A O 1
ATOM 1518 N N . MET A 1 196 ? -13.451 14.471 65.610 1.00 82.25 196 MET A N 1
ATOM 1519 C CA . MET A 1 196 ? -12.503 13.976 66.611 1.00 82.25 196 MET A CA 1
ATOM 1520 C C . MET A 1 196 ? -12.249 15.017 67.702 1.00 82.25 196 MET A C 1
ATOM 1522 O O . MET A 1 196 ? -12.296 14.669 68.882 1.00 82.25 196 MET A O 1
ATOM 1526 N N . LYS A 1 197 ? -12.057 16.296 67.357 1.00 82.81 197 LYS A N 1
ATOM 1527 C CA . LYS A 1 197 ? -11.912 17.363 68.361 1.00 82.81 197 LYS A CA 1
ATOM 1528 C C . LYS A 1 197 ? -13.106 17.401 69.305 1.00 82.81 197 LYS A C 1
ATOM 1530 O O . LYS A 1 197 ? -12.904 17.401 70.515 1.00 82.81 197 LYS A O 1
ATOM 1535 N N . VAL A 1 198 ? -14.334 17.348 68.786 1.00 81.25 198 VAL A N 1
ATOM 1536 C CA . VAL A 1 198 ? -15.552 17.331 69.615 1.00 81.25 198 VAL A CA 1
ATOM 1537 C C . VAL A 1 198 ? -15.589 16.109 70.538 1.00 81.25 198 VAL A C 1
ATOM 1539 O O . VAL A 1 198 ? -15.905 16.243 71.720 1.00 81.25 198 VAL A O 1
ATOM 1542 N N . ARG A 1 199 ? -15.228 14.921 70.038 1.00 75.31 199 ARG A N 1
ATOM 1543 C CA . ARG A 1 199 ? -15.225 13.679 70.832 1.00 75.31 199 ARG A CA 1
ATOM 1544 C C . ARG A 1 199 ? -14.140 13.643 71.910 1.00 75.31 199 ARG A C 1
ATOM 1546 O O . ARG A 1 199 ? -14.365 13.044 72.960 1.00 75.31 199 ARG A O 1
ATOM 1553 N N . PHE A 1 200 ? -12.994 14.278 71.673 1.00 69.06 200 PHE A N 1
ATOM 1554 C CA . PHE A 1 200 ? -11.864 14.304 72.606 1.00 69.06 200 PHE A CA 1
ATOM 1555 C C . PHE A 1 200 ? -11.791 15.576 73.461 1.00 69.06 200 PHE A C 1
ATOM 1557 O O . PHE A 1 200 ? -10.888 15.693 74.290 1.00 69.06 200 PHE A O 1
ATOM 1564 N N . THR A 1 201 ? -12.738 16.514 73.326 1.00 65.44 201 THR A N 1
ATOM 1565 C CA . THR A 1 201 ? -12.803 17.662 74.240 1.00 65.44 201 THR A CA 1
ATOM 1566 C C . THR A 1 201 ? -13.327 17.180 75.602 1.00 65.44 201 THR A C 1
ATOM 1568 O O . THR A 1 201 ? -14.446 16.659 75.668 1.00 65.44 201 THR A O 1
ATOM 1571 N N . PRO A 1 202 ? -12.575 17.327 76.710 1.00 58.31 202 PRO A N 1
ATOM 1572 C CA . PRO A 1 202 ? -13.024 16.857 78.014 1.00 58.31 202 PRO A CA 1
ATOM 1573 C C . PRO A 1 202 ? -14.268 17.638 78.440 1.00 58.31 202 PRO A C 1
ATOM 1575 O O . PRO A 1 202 ? -14.228 18.862 78.562 1.00 58.31 202 PRO A O 1
ATOM 1578 N N . LYS A 1 203 ? -15.379 16.943 78.712 1.00 59.41 203 LYS A N 1
ATOM 1579 C CA . LYS A 1 203 ? -16.522 17.550 79.406 1.00 59.41 203 LYS A CA 1
ATOM 1580 C C . LYS A 1 203 ? -16.128 17.780 80.862 1.00 59.41 203 LYS A C 1
ATOM 1582 O O . LYS A 1 203 ? -16.395 16.940 81.718 1.00 59.41 203 LYS A O 1
ATOM 1587 N N . ILE A 1 204 ? -15.479 18.908 81.137 1.00 54.31 204 ILE A N 1
ATOM 1588 C CA . ILE A 1 204 ? -15.276 19.393 82.501 1.00 54.31 204 ILE A CA 1
ATOM 1589 C C . ILE A 1 204 ? -16.661 19.769 83.034 1.00 54.31 204 ILE A C 1
ATOM 1591 O O . ILE A 1 204 ? -17.170 20.858 82.778 1.00 54.31 204 ILE A O 1
ATOM 1595 N N . LYS A 1 205 ? -17.313 18.833 83.727 1.00 54.09 205 LYS A N 1
ATOM 1596 C CA . LYS A 1 205 ? -18.452 19.157 84.583 1.00 54.09 205 LYS A CA 1
ATOM 1597 C C . LYS A 1 205 ? -17.892 19.851 85.819 1.00 54.09 205 LYS A C 1
ATOM 1599 O O . LYS A 1 205 ? -17.394 19.188 86.723 1.00 54.09 205 LYS A O 1
ATOM 1604 N N . LEU A 1 206 ? -17.951 21.179 85.824 1.00 51.94 206 LEU A N 1
ATOM 1605 C CA . LEU A 1 206 ? -17.913 21.956 87.056 1.00 51.94 206 LEU A CA 1
ATOM 1606 C C . LEU A 1 206 ? -19.210 21.633 87.807 1.00 51.94 206 LEU A C 1
ATOM 1608 O O . LEU A 1 206 ? -20.294 21.985 87.348 1.00 51.94 206 LEU A O 1
ATOM 1612 N N . HIS A 1 207 ? -19.092 20.848 88.876 1.00 49.16 207 HIS A N 1
ATOM 1613 C CA . HIS A 1 207 ? -20.115 20.782 89.911 1.00 49.16 207 HIS A CA 1
ATOM 1614 C C . HIS A 1 207 ? -19.849 21.941 90.872 1.00 49.16 207 HIS A C 1
ATOM 1616 O O . HIS A 1 207 ? -18.705 22.106 91.301 1.00 49.16 207 HIS A O 1
ATOM 1622 N N . ASP A 1 208 ? -20.900 22.727 91.109 1.00 50.31 208 ASP A N 1
ATOM 1623 C CA . ASP A 1 208 ? -20.970 23.844 92.059 1.00 50.31 208 ASP A CA 1
ATOM 1624 C C . ASP A 1 208 ? -20.484 23.477 93.471 1.00 50.31 208 ASP A C 1
ATOM 1626 O O . ASP A 1 208 ? -20.758 22.334 93.919 1.00 50.31 208 ASP A O 1
#